Protein AF-A0A7S1ZNE1-F1 (afdb_monomer_lite)

Secondary structure (DSSP, 8-state):
------EE--SSSSPTTSHHHHHHHHHHHHHHHHHHHH----B---EEEEESSHHHHHHHHHHHHHHHHHT--S-EEE-HHHHHHH-TTS-TT--EEEEETT-EE--HHHHHHHHHHHHHHTT-----SEEEEEEEE---SSTTS--EEEEEEE---HHHHHHHHHTSPPP-----PPPPP--BTTB--------PPPTTS-HHHHHHHHHHHHHHHHHHHHHHHHHHHHS---------HHHHHTTSPPPP------PPEEEEE-GGGT-

Organism: Trieres chinensis (NCBI:txid1514140)

Foldseek 3Di:
DQDDPQKLDCQLPPAFPDPCLQPSNVVLVCVVVCCVVLVQDKDQAWDKDFDLDPVVVVVLVSSVVSCVSSVRPDKDKAAPVRVCVVPVPPDPSTGIIIIRSSMIGGNVVSVVVSVVVVVVVVPDDDDPQKDFQDWAADDDDDPPQRKIKTKIDGFDAALVVVCVVVVHDDDDDDDDDDDDDDDDDPDDDDDDDDDDDDPPDDPVVVVVVVVVVVVVVVVVVVVVVCCVVVDDDDDDDDDDPNVVVVRDPDRHTDDPDDDIDMDMDTPVNVD

pLDDT: mean 73.6, std 23.84, range [24.83, 98.44]

Radius of gyration: 24.57 Å; chains: 1; bounding box: 58×48×70 Å

Sequence (271 aa):
TKGNSGIVHAGYDDKPGSVRAKYCWRGNQMFASLDRELRFGYQRNGSLVLAFNDHEVKTLRELLKRGEINGVENLQILNREELFELEPSVHPDAIAALRSPDAGNVIPYEYAIALAENAVDNGVEVRIRREVTSIQKVRGKKDGDGSFEIGMRHWEPEEYVESQRRGKQPNVVRRATFCSIALSTTVAIGMGIYMLLDPKVDAKAKMDTLYTIVALACAGFGAVYNYLNSGPKIASSKIPFDQLVERVPRPEGGDNSGGGASKKVSVEEML

Structure (mmCIF, N/CA/C/O backbone):
data_AF-A0A7S1ZNE1-F1
#
_entry.id   AF-A0A7S1ZNE1-F1
#
loop_
_atom_site.group_PDB
_atom_site.id
_atom_site.type_symbol
_atom_site.label_atom_id
_atom_site.label_alt_id
_atom_site.label_comp_id
_atom_site.label_asym_id
_atom_site.label_entity_id
_atom_site.label_seq_id
_atom_site.pdbx_PDB_ins_code
_atom_site.Cartn_x
_atom_site.Cartn_y
_atom_site.Cartn_z
_atom_site.occupancy
_atom_site.B_iso_or_equiv
_atom_site.auth_seq_id
_atom_site.auth_comp_id
_atom_site.auth_asym_id
_atom_site.auth_atom_id
_atom_site.pdbx_PDB_model_num
ATOM 1 N N . THR A 1 1 ? 14.078 3.818 -3.634 1.00 48.44 1 THR A N 1
ATOM 2 C CA . THR A 1 1 ? 14.730 4.018 -2.319 1.00 48.44 1 THR A CA 1
ATOM 3 C C . THR A 1 1 ? 14.622 2.725 -1.532 1.00 48.44 1 THR A C 1
ATOM 5 O O . THR A 1 1 ? 13.585 2.082 -1.605 1.00 48.44 1 THR A O 1
ATOM 8 N N . LYS A 1 2 ? 15.682 2.295 -0.836 1.00 58.69 2 LYS A N 1
ATOM 9 C CA . LYS A 1 2 ? 15.667 1.028 -0.075 1.00 58.69 2 LYS A CA 1
ATOM 10 C C . LYS A 1 2 ? 14.799 1.112 1.199 1.00 58.69 2 LYS A C 1
ATOM 12 O O . LYS A 1 2 ? 14.215 0.127 1.615 1.00 58.69 2 LYS A O 1
ATOM 17 N N . GLY A 1 3 ? 14.667 2.297 1.799 1.00 67.50 3 GLY A N 1
ATOM 18 C CA . GLY A 1 3 ? 13.889 2.496 3.027 1.00 67.50 3 GLY A CA 1
ATOM 19 C C . GLY A 1 3 ? 12.411 2.779 2.767 1.00 67.50 3 GLY A C 1
ATOM 20 O O . GLY A 1 3 ? 12.045 3.927 2.524 1.00 67.50 3 GLY A O 1
ATOM 21 N N . ASN A 1 4 ? 11.570 1.751 2.836 1.00 83.50 4 ASN A N 1
ATOM 22 C CA . ASN A 1 4 ? 10.118 1.873 2.976 1.00 83.50 4 ASN A CA 1
ATOM 23 C C . ASN A 1 4 ? 9.582 0.702 3.821 1.00 83.50 4 ASN A C 1
ATOM 25 O O . ASN A 1 4 ? 10.283 -0.291 4.008 1.00 83.50 4 ASN A O 1
ATOM 29 N N . SER A 1 5 ? 8.365 0.836 4.348 1.00 83.38 5 SER A N 1
ATOM 30 C CA . SER A 1 5 ? 7.731 -0.155 5.230 1.00 83.38 5 SER A CA 1
ATOM 31 C C . SER A 1 5 ? 7.177 -1.385 4.503 1.00 83.38 5 SER A C 1
ATOM 33 O O . SER A 1 5 ? 6.765 -2.334 5.161 1.00 83.38 5 SER A O 1
ATOM 35 N N . GLY A 1 6 ? 7.123 -1.369 3.168 1.00 91.19 6 GLY A N 1
ATOM 36 C CA . GLY A 1 6 ? 6.513 -2.426 2.361 1.00 91.19 6 GLY A CA 1
ATOM 37 C C . GLY A 1 6 ? 4.999 -2.549 2.483 1.00 91.19 6 GLY A C 1
ATOM 38 O O . GLY A 1 6 ? 4.448 -3.560 2.063 1.00 91.19 6 GLY A O 1
ATOM 39 N N . ILE A 1 7 ? 4.314 -1.538 3.022 1.00 94.88 7 ILE A N 1
ATOM 40 C CA . ILE A 1 7 ? 2.854 -1.545 3.143 1.00 94.88 7 ILE A CA 1
ATOM 41 C C . ILE A 1 7 ? 2.210 -1.296 1.776 1.00 94.88 7 ILE A C 1
ATOM 43 O O . ILE A 1 7 ? 2.474 -0.293 1.109 1.00 94.88 7 ILE A O 1
ATOM 47 N N . VAL A 1 8 ? 1.296 -2.185 1.401 1.00 96.62 8 VAL A N 1
ATOM 48 C CA . VAL A 1 8 ? 0.332 -1.979 0.323 1.00 96.62 8 VAL A CA 1
ATOM 49 C C . VAL A 1 8 ? -0.896 -1.317 0.939 1.00 96.62 8 VAL A C 1
ATOM 51 O O . VAL A 1 8 ? -1.768 -1.970 1.513 1.00 96.62 8 VAL A O 1
ATOM 54 N N . HIS A 1 9 ? -0.934 0.011 0.873 1.00 96.50 9 HIS A N 1
ATOM 55 C CA . HIS A 1 9 ? -2.002 0.806 1.474 1.00 96.50 9 HIS A CA 1
ATOM 56 C C . HIS A 1 9 ? -3.349 0.560 0.782 1.00 96.50 9 HIS A C 1
ATOM 58 O O . HIS A 1 9 ? -3.403 0.410 -0.434 1.00 96.50 9 HIS A O 1
ATOM 64 N N . ALA A 1 10 ? -4.440 0.572 1.552 1.00 93.69 10 ALA A N 1
ATOM 65 C CA . ALA A 1 10 ? -5.799 0.471 1.013 1.00 93.69 10 ALA A CA 1
ATOM 66 C C . ALA A 1 10 ? -6.354 1.815 0.495 1.00 93.69 10 ALA A C 1
ATOM 68 O O . ALA A 1 10 ? -7.340 1.834 -0.225 1.00 93.69 10 ALA A O 1
ATOM 69 N N . GLY A 1 11 ? -5.720 2.948 0.827 1.00 95.06 11 GLY A N 1
ATOM 70 C CA . GLY A 1 11 ? -6.056 4.263 0.254 1.00 95.06 11 GLY A CA 1
ATOM 71 C C . GLY A 1 11 ? -7.060 5.113 1.040 1.00 95.06 11 GLY A C 1
ATOM 72 O O . GLY A 1 11 ? -7.462 6.174 0.564 1.00 95.06 11 GLY A O 1
ATOM 73 N N . TYR A 1 12 ? -7.442 4.706 2.255 1.00 95.38 12 TYR A N 1
ATOM 74 C CA . TYR A 1 12 ? -8.378 5.465 3.099 1.00 95.38 12 TYR A CA 1
ATOM 75 C C . TYR A 1 12 ? -7.788 6.750 3.703 1.00 95.38 12 TYR A C 1
ATOM 77 O O . TYR A 1 12 ? -8.537 7.631 4.109 1.00 95.38 12 TYR A O 1
ATOM 85 N N . ASP A 1 13 ? -6.459 6.891 3.743 1.00 93.69 13 ASP A N 1
ATOM 86 C CA . ASP A 1 13 ? -5.783 8.100 4.240 1.00 93.69 13 ASP A CA 1
ATOM 87 C C . ASP A 1 13 ? -5.504 9.131 3.128 1.00 93.69 13 ASP A C 1
ATOM 89 O O . ASP A 1 13 ? -5.330 10.324 3.390 1.00 93.69 13 ASP A O 1
ATOM 93 N N . ASP A 1 14 ? -5.534 8.720 1.858 1.00 95.00 14 ASP A N 1
ATOM 94 C CA . ASP A 1 14 ? -5.201 9.608 0.746 1.00 95.00 14 ASP A CA 1
ATOM 95 C C . ASP A 1 14 ? -6.224 10.736 0.584 1.00 95.00 14 ASP A C 1
ATOM 97 O O . ASP A 1 14 ? -7.437 10.522 0.587 1.00 95.00 14 ASP A O 1
ATOM 101 N N . LYS A 1 15 ? -5.740 11.967 0.379 1.00 95.00 15 LYS A N 1
ATOM 102 C CA . LYS A 1 15 ? -6.613 13.129 0.165 1.00 95.00 15 LYS A CA 1
ATOM 103 C C . LYS A 1 15 ? -7.533 12.892 -1.049 1.00 95.00 15 LYS A C 1
ATOM 105 O O . LYS A 1 15 ? -7.002 12.660 -2.144 1.00 95.00 15 LYS A O 1
ATOM 110 N N . PRO A 1 16 ? -8.864 13.037 -0.909 1.00 96.19 16 PRO A N 1
ATOM 111 C CA . PRO A 1 16 ? -9.793 12.888 -2.022 1.00 96.19 16 PRO A CA 1
ATOM 112 C C . PRO A 1 16 ? -9.457 13.789 -3.209 1.00 96.19 16 PRO A C 1
ATOM 114 O O . PRO A 1 16 ? -9.020 14.931 -3.043 1.00 96.19 16 PRO A O 1
ATOM 117 N N . GLY A 1 17 ? -9.631 13.251 -4.417 1.00 94.00 17 GLY A N 1
ATOM 118 C CA . GLY A 1 17 ? -9.296 13.929 -5.675 1.00 94.00 17 GLY A CA 1
ATOM 119 C C . GLY A 1 17 ? -7.796 14.020 -5.982 1.00 94.00 17 GLY A C 1
ATOM 120 O O . GLY A 1 17 ? -7.420 14.525 -7.039 1.00 94.00 17 GLY A O 1
ATOM 121 N N . SER A 1 18 ? -6.918 13.536 -5.098 1.00 95.56 18 SER A N 1
ATOM 122 C CA . SER A 1 18 ? -5.484 13.470 -5.385 1.00 95.56 18 SER A CA 1
ATOM 123 C C . SER A 1 18 ? -5.142 12.344 -6.366 1.00 95.56 18 SER A C 1
ATOM 125 O O . SER A 1 18 ? -5.865 11.357 -6.510 1.00 95.56 18 SER A O 1
ATOM 127 N N . VAL A 1 19 ? -3.974 12.458 -7.005 1.00 94.94 19 VAL A N 1
ATOM 128 C CA . VAL A 1 19 ? -3.420 11.389 -7.852 1.00 94.94 19 VAL A CA 1
ATOM 129 C C . VAL A 1 19 ? -3.222 10.094 -7.055 1.00 94.94 19 VAL A C 1
ATOM 131 O O . VAL A 1 19 ? -3.444 9.015 -7.596 1.00 94.94 19 VAL A O 1
ATOM 134 N N . ARG A 1 20 ? -2.863 10.189 -5.766 1.00 93.81 20 ARG A N 1
ATOM 135 C CA . ARG A 1 20 ? -2.732 9.016 -4.890 1.00 93.81 20 ARG A CA 1
ATOM 136 C C . ARG A 1 20 ? -4.077 8.328 -4.693 1.00 93.81 20 ARG A C 1
ATOM 138 O O . ARG A 1 20 ? -4.182 7.156 -5.025 1.00 93.81 20 ARG A O 1
ATOM 145 N N . ALA A 1 21 ? -5.116 9.071 -4.305 1.00 94.56 21 ALA A N 1
ATOM 146 C CA . ALA A 1 21 ? -6.469 8.528 -4.147 1.00 94.56 21 ALA A CA 1
ATOM 147 C C . ALA A 1 21 ? -6.981 7.841 -5.428 1.00 94.56 21 ALA A C 1
ATOM 149 O O . ALA A 1 21 ? -7.608 6.790 -5.358 1.00 94.56 21 ALA A O 1
ATOM 150 N N . LYS A 1 22 ? -6.647 8.379 -6.611 1.00 94.81 22 LYS A N 1
ATOM 151 C CA . LYS A 1 22 ? -7.023 7.778 -7.903 1.00 94.81 22 LYS A CA 1
ATOM 152 C C . LYS A 1 22 ? -6.423 6.381 -8.131 1.00 94.81 22 LYS A C 1
ATOM 154 O O . LYS A 1 22 ? -7.076 5.544 -8.755 1.00 94.81 22 LYS A O 1
ATOM 159 N N . TYR A 1 23 ? -5.181 6.145 -7.703 1.00 96.69 23 TYR A N 1
ATOM 160 C CA . TYR A 1 23 ? -4.436 4.922 -8.033 1.00 96.69 23 TYR A CA 1
ATOM 161 C C . TYR A 1 23 ? -4.250 3.958 -6.861 1.00 96.69 23 TYR A C 1
ATOM 163 O O . TYR A 1 23 ? -4.048 2.778 -7.114 1.00 96.69 23 TYR A O 1
ATOM 171 N N . CYS A 1 24 ? -4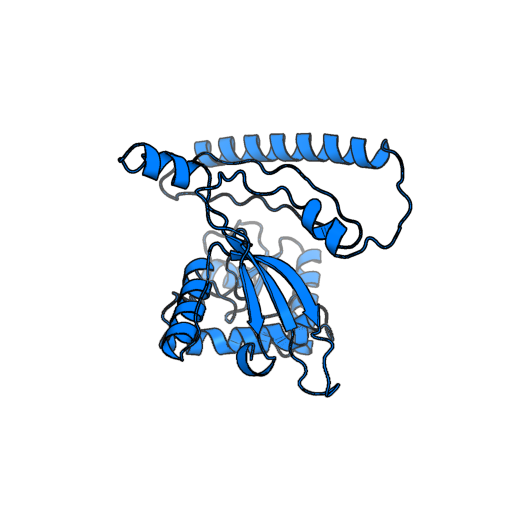.326 4.422 -5.613 1.00 96.56 24 CYS A N 1
ATOM 172 C CA . CYS A 1 24 ? -3.993 3.629 -4.429 1.00 96.56 24 CYS A CA 1
ATOM 173 C C . CYS A 1 24 ? -4.888 2.392 -4.304 1.00 96.56 24 CYS A C 1
ATOM 175 O O . CYS A 1 24 ? -4.382 1.275 -4.353 1.00 96.56 24 CYS A O 1
ATOM 177 N N . TRP A 1 25 ? -6.213 2.580 -4.277 1.00 96.44 25 TRP A N 1
ATOM 178 C CA . TRP A 1 25 ? -7.167 1.468 -4.210 1.00 96.44 25 TRP A CA 1
ATOM 179 C C . TRP A 1 25 ? -7.043 0.526 -5.412 1.00 96.44 25 TRP A C 1
ATOM 181 O O . TRP A 1 25 ? -6.864 -0.675 -5.254 1.00 96.44 25 TRP A O 1
ATOM 191 N N . ARG A 1 26 ? -7.044 1.071 -6.635 1.00 95.81 26 ARG A N 1
ATOM 192 C CA . ARG A 1 26 ? -6.933 0.264 -7.864 1.00 95.81 26 ARG A CA 1
ATOM 193 C C . ARG A 1 26 ? -5.650 -0.562 -7.895 1.00 95.81 26 ARG A C 1
ATOM 195 O O . ARG A 1 26 ? -5.695 -1.733 -8.242 1.00 95.81 26 ARG A O 1
ATOM 202 N N . GLY A 1 27 ? -4.527 0.051 -7.525 1.00 96.56 27 GLY A N 1
ATOM 203 C CA . GLY A 1 27 ? -3.232 -0.610 -7.445 1.00 96.56 27 GLY A CA 1
ATOM 204 C C . GLY A 1 27 ? -3.227 -1.698 -6.380 1.00 96.56 27 GLY A C 1
ATOM 205 O O . GLY A 1 27 ? -2.835 -2.817 -6.683 1.00 96.56 27 GLY A O 1
ATOM 206 N N . ASN A 1 28 ? -3.728 -1.402 -5.176 1.00 96.75 28 ASN A N 1
ATOM 207 C CA . ASN A 1 28 ? -3.884 -2.365 -4.083 1.00 96.75 28 ASN A CA 1
ATOM 208 C C . ASN A 1 28 ? -4.621 -3.639 -4.543 1.00 96.75 28 ASN A C 1
ATOM 210 O O . ASN A 1 28 ? -4.111 -4.739 -4.342 1.00 96.75 28 ASN A O 1
ATOM 214 N N . GLN A 1 29 ? -5.733 -3.493 -5.267 1.00 96.56 29 GLN A N 1
ATOM 215 C CA . GLN A 1 29 ? -6.528 -4.626 -5.759 1.00 96.56 29 GLN A CA 1
ATOM 216 C C . GLN A 1 29 ? -5.800 -5.509 -6.792 1.00 96.56 29 GLN A C 1
ATOM 218 O O . GLN A 1 29 ? -6.186 -6.658 -7.008 1.00 96.56 29 GLN A O 1
ATOM 223 N N . MET A 1 30 ? -4.723 -5.021 -7.414 1.00 97.12 30 MET A N 1
ATOM 224 C CA . MET A 1 30 ? -3.926 -5.798 -8.371 1.00 97.12 30 MET A CA 1
ATOM 225 C C . MET A 1 30 ? -2.896 -6.709 -7.688 1.00 97.12 30 MET A C 1
ATOM 227 O O . MET A 1 30 ? -2.493 -7.712 -8.282 1.00 97.12 30 MET A O 1
ATOM 231 N N . PHE A 1 31 ? -2.480 -6.405 -6.451 1.00 97.25 31 PHE A N 1
ATOM 232 C CA . PHE A 1 31 ? -1.360 -7.093 -5.792 1.00 97.25 31 PHE A CA 1
ATOM 233 C C . PHE A 1 31 ? -1.591 -8.593 -5.617 1.00 97.25 31 PHE A C 1
ATOM 235 O O . PHE A 1 31 ? -0.664 -9.371 -5.814 1.00 97.25 31 PHE A O 1
ATOM 242 N N . ALA A 1 32 ? -2.821 -9.017 -5.315 1.00 96.00 32 ALA A N 1
ATOM 243 C CA . ALA A 1 32 ? -3.128 -10.436 -5.155 1.00 96.00 32 ALA A CA 1
ATOM 244 C C . ALA A 1 32 ? -2.944 -11.233 -6.457 1.00 96.00 32 ALA A C 1
ATOM 246 O O . ALA A 1 32 ? -2.479 -12.368 -6.412 1.00 96.00 32 ALA A O 1
ATOM 247 N N . SER A 1 33 ? -3.294 -10.667 -7.621 1.00 97.25 33 SER A N 1
ATOM 248 C CA . SER A 1 33 ? -3.043 -11.352 -8.898 1.00 97.25 33 SER A CA 1
ATOM 249 C C . SER A 1 33 ? -1.568 -11.328 -9.254 1.00 97.25 33 SER A C 1
ATOM 251 O O . SER A 1 33 ? -1.008 -12.375 -9.566 1.00 97.25 33 SER A O 1
ATOM 253 N N . LEU A 1 34 ? -0.938 -10.158 -9.116 1.00 96.81 34 LEU A N 1
ATOM 254 C CA . LEU A 1 34 ? 0.481 -9.987 -9.399 1.00 96.81 34 LEU A CA 1
ATOM 255 C C . LEU A 1 34 ? 1.334 -10.954 -8.580 1.00 96.81 34 LEU A C 1
ATOM 257 O O . LEU A 1 34 ? 2.255 -11.544 -9.122 1.00 96.81 34 LEU A O 1
ATOM 261 N N . ASP A 1 35 ? 1.024 -11.168 -7.303 1.00 97.19 35 ASP A N 1
ATOM 262 C CA . ASP A 1 35 ? 1.788 -12.097 -6.469 1.00 97.19 35 ASP A CA 1
ATOM 263 C C . ASP A 1 35 ? 1.587 -13.565 -6.862 1.00 97.19 35 ASP A C 1
ATOM 265 O O . ASP A 1 35 ? 2.531 -14.349 -6.816 1.00 97.19 35 ASP A O 1
ATOM 269 N N . ARG A 1 36 ? 0.394 -13.953 -7.332 1.00 97.12 36 ARG A N 1
ATOM 270 C CA . ARG A 1 36 ? 0.190 -15.309 -7.878 1.00 97.12 36 ARG A CA 1
ATOM 271 C C . ARG A 1 36 ? 1.050 -15.563 -9.113 1.00 97.12 36 ARG A C 1
ATOM 273 O O . ARG A 1 36 ? 1.506 -16.688 -9.310 1.00 97.12 36 ARG A O 1
ATOM 280 N N . GLU A 1 37 ? 1.233 -14.535 -9.932 1.00 96.88 37 GLU A N 1
ATOM 281 C CA . GLU A 1 37 ? 1.986 -14.601 -11.184 1.00 96.88 37 GLU A CA 1
ATOM 282 C C . GLU A 1 37 ? 3.499 -14.505 -10.936 1.00 96.88 37 GLU A C 1
ATOM 284 O O . GLU A 1 37 ? 4.260 -15.320 -11.449 1.00 96.88 37 GLU A O 1
ATOM 289 N N . LEU A 1 38 ? 3.922 -13.558 -10.095 1.00 96.75 38 LEU A N 1
ATOM 290 C CA . LEU A 1 38 ? 5.319 -13.149 -9.928 1.00 96.75 38 LEU A CA 1
ATOM 291 C C . LEU A 1 38 ? 5.971 -13.625 -8.618 1.00 96.75 38 LEU A C 1
ATOM 293 O O . LEU A 1 38 ? 7.189 -13.569 -8.493 1.00 96.75 38 LEU A O 1
ATOM 297 N N . ARG A 1 39 ? 5.187 -14.111 -7.648 1.00 95.69 39 ARG A N 1
ATOM 298 C CA . ARG A 1 39 ? 5.643 -14.763 -6.402 1.00 95.69 39 ARG A CA 1
ATOM 299 C C . ARG A 1 39 ? 6.616 -13.936 -5.551 1.00 95.69 39 ARG A C 1
ATOM 301 O O . ARG A 1 39 ? 7.646 -14.443 -5.112 1.00 95.69 39 ARG A O 1
ATOM 308 N N . PHE A 1 40 ? 6.268 -12.685 -5.259 1.00 94.88 40 PHE A N 1
ATOM 309 C CA . PHE A 1 40 ? 7.100 -11.770 -4.460 1.00 94.88 40 PHE A CA 1
ATOM 310 C C . PHE A 1 40 ? 6.716 -11.700 -2.969 1.00 94.88 40 PHE A C 1
ATOM 312 O O . PHE A 1 40 ? 7.251 -10.876 -2.220 1.00 94.88 40 PHE A O 1
ATOM 319 N N . GLY A 1 41 ? 5.797 -12.554 -2.518 1.00 94.75 41 GLY A N 1
ATOM 320 C CA . GLY A 1 41 ? 5.449 -12.720 -1.110 1.00 94.75 41 GLY A CA 1
ATOM 321 C C . GLY A 1 41 ? 4.495 -11.651 -0.582 1.00 94.75 41 GLY A C 1
ATOM 322 O O . GLY A 1 41 ? 4.682 -11.163 0.535 1.00 94.75 41 GLY A O 1
ATOM 323 N N . TYR A 1 42 ? 3.487 -11.266 -1.367 1.00 97.31 42 TYR A N 1
ATOM 324 C CA . TYR A 1 42 ? 2.408 -10.405 -0.879 1.00 97.31 42 TYR A CA 1
ATOM 325 C C . TYR A 1 42 ? 1.572 -11.096 0.200 1.00 97.31 42 TYR A C 1
ATOM 327 O O . TYR A 1 42 ? 1.164 -12.249 0.080 1.00 97.31 42 TYR A O 1
ATOM 335 N N . GLN A 1 43 ? 1.263 -10.352 1.255 1.00 96.69 43 GLN A N 1
ATOM 336 C CA . GLN A 1 43 ? 0.422 -10.796 2.354 1.00 96.69 43 GLN A CA 1
ATOM 337 C C . GLN A 1 43 ? -0.701 -9.786 2.565 1.00 96.69 43 GLN A C 1
ATOM 339 O O . GLN A 1 43 ? -0.459 -8.623 2.880 1.00 96.69 43 GLN A O 1
ATOM 344 N N . ARG A 1 44 ? -1.951 -10.234 2.417 1.00 96.06 44 ARG A N 1
ATOM 345 C CA . ARG A 1 44 ? -3.142 -9.435 2.738 1.00 96.06 44 ARG A CA 1
ATOM 346 C C . ARG A 1 44 ? -3.557 -9.679 4.187 1.00 96.06 44 ARG A C 1
ATOM 348 O O . ARG A 1 44 ? -4.482 -10.441 4.458 1.00 96.06 44 ARG A O 1
ATOM 355 N N . ASN A 1 45 ? -2.812 -9.084 5.110 1.00 95.12 45 ASN A N 1
ATOM 356 C CA . ASN A 1 45 ? -3.022 -9.193 6.558 1.00 95.12 45 ASN A CA 1
ATOM 357 C C . ASN A 1 45 ? -3.844 -8.038 7.153 1.00 95.12 45 ASN A C 1
ATOM 359 O O . ASN A 1 45 ? -4.150 -8.054 8.342 1.00 95.12 45 ASN A O 1
ATOM 363 N N . GLY A 1 46 ? -4.247 -7.070 6.333 1.00 96.00 46 GLY A N 1
ATOM 364 C CA . GLY A 1 46 ? -5.022 -5.918 6.760 1.00 96.00 46 GLY A CA 1
ATOM 365 C C . GLY A 1 46 ? -4.213 -4.887 7.550 1.00 96.00 46 GLY A C 1
ATOM 366 O O . GLY A 1 46 ? -3.006 -5.000 7.753 1.00 96.00 46 GLY A O 1
ATOM 367 N N . SER A 1 47 ? -4.898 -3.831 7.981 1.00 96.25 47 SER A N 1
ATOM 368 C CA . SER A 1 47 ? -4.345 -2.797 8.855 1.00 96.25 47 SER A CA 1
ATOM 369 C C . SER A 1 47 ? -5.370 -2.327 9.882 1.00 96.25 47 SER A C 1
ATOM 371 O O . SER A 1 47 ? -6.582 -2.384 9.650 1.00 96.25 47 SER A O 1
ATOM 373 N N . LEU A 1 48 ? -4.860 -1.835 11.014 1.00 97.62 48 LEU A N 1
ATOM 374 C CA . LEU A 1 48 ? -5.630 -1.213 12.086 1.00 97.62 48 LEU A CA 1
ATOM 375 C C . LEU A 1 48 ? -5.082 0.189 12.372 1.00 97.62 48 LEU A C 1
ATOM 377 O O . LEU A 1 48 ? -3.873 0.372 12.516 1.00 97.62 48 LEU A O 1
ATOM 381 N N . VAL A 1 49 ? -5.975 1.171 12.487 1.00 97.62 49 VAL A N 1
ATOM 382 C CA . VAL A 1 49 ? -5.670 2.492 13.057 1.00 97.62 49 VAL A CA 1
ATOM 383 C C . VAL A 1 49 ? -6.365 2.577 14.406 1.00 97.62 49 VAL A C 1
ATOM 385 O O . VAL A 1 49 ? -7.592 2.578 14.455 1.00 97.62 49 VAL A O 1
ATOM 388 N N . LEU A 1 50 ? -5.592 2.602 15.489 1.00 97.94 50 LEU A N 1
ATOM 389 C CA . LEU A 1 50 ? -6.114 2.582 16.856 1.00 97.94 50 LEU A CA 1
ATOM 390 C C . LEU A 1 50 ? -6.569 3.976 17.305 1.00 97.94 50 LEU A C 1
ATOM 392 O O . LEU A 1 50 ? -5.973 4.979 16.913 1.00 97.94 50 LEU A O 1
ATOM 396 N N . ALA A 1 51 ? -7.587 4.016 18.162 1.00 97.50 51 ALA A N 1
ATOM 397 C CA . ALA A 1 51 ? -8.000 5.199 18.906 1.00 97.50 51 ALA A CA 1
ATOM 398 C C . ALA A 1 51 ? -7.969 4.920 20.413 1.00 97.50 51 ALA A C 1
ATOM 400 O O . ALA A 1 51 ? -8.440 3.877 20.872 1.00 97.50 51 ALA A O 1
ATOM 401 N N . PHE A 1 52 ? -7.458 5.880 21.177 1.00 97.69 52 PHE A N 1
ATOM 402 C CA . PHE A 1 52 ? -7.290 5.831 22.633 1.00 97.69 52 PHE A CA 1
ATOM 403 C C . PHE A 1 52 ? -8.212 6.810 23.374 1.00 97.69 52 PHE A C 1
ATOM 405 O O . PHE A 1 52 ? -8.266 6.819 24.600 1.00 97.69 52 PHE A O 1
ATOM 412 N N . ASN A 1 53 ? -8.932 7.666 22.647 1.00 97.50 53 ASN A N 1
ATOM 413 C CA . ASN A 1 53 ? -9.861 8.646 23.206 1.00 97.50 53 ASN A CA 1
ATOM 414 C C . ASN A 1 53 ? -10.950 9.029 22.188 1.00 97.50 53 ASN A C 1
ATOM 416 O O . ASN A 1 53 ? -10.822 8.783 20.987 1.00 97.50 53 ASN A O 1
ATOM 420 N N . ASP A 1 54 ? -12.016 9.677 22.662 1.00 97.06 54 ASP A N 1
ATOM 421 C CA . ASP A 1 54 ? -13.171 10.052 21.832 1.00 97.06 54 ASP A CA 1
ATOM 422 C C . ASP A 1 54 ? -12.827 11.005 20.679 1.00 97.06 54 ASP A C 1
ATOM 424 O O . ASP A 1 54 ? -13.529 11.042 19.665 1.00 97.06 54 ASP A O 1
ATOM 428 N N . HIS A 1 55 ? -11.763 11.803 20.814 1.00 97.62 55 HIS A N 1
ATOM 429 C CA . HIS A 1 55 ? -11.304 12.672 19.735 1.00 97.62 55 HIS A CA 1
ATOM 430 C C . HIS A 1 55 ? -10.704 11.844 18.591 1.00 97.62 55 HIS A C 1
ATOM 432 O O . HIS A 1 55 ? -11.064 12.047 17.434 1.00 97.62 55 HIS A O 1
ATOM 438 N N . GLU A 1 56 ? -9.863 10.860 18.897 1.00 97.81 56 GLU A N 1
ATOM 439 C CA . GLU A 1 56 ? -9.316 9.938 17.896 1.00 97.81 56 GLU A CA 1
ATOM 440 C C . GLU A 1 56 ? -10.400 9.069 17.252 1.00 97.81 56 GLU A C 1
ATOM 442 O O . GLU A 1 56 ? -10.343 8.821 16.050 1.00 97.81 56 GLU A O 1
ATOM 447 N N . VAL A 1 57 ? -11.454 8.699 17.989 1.00 98.06 57 VAL A N 1
ATOM 448 C CA . VAL A 1 57 ? -12.629 8.024 17.404 1.00 98.06 57 VAL A CA 1
ATOM 449 C C . VAL A 1 57 ? -13.300 8.891 16.330 1.00 98.06 57 VAL A C 1
ATOM 451 O O . VAL A 1 57 ? -13.755 8.366 15.310 1.00 98.06 57 VAL A O 1
ATOM 454 N N . LYS A 1 58 ? -13.340 10.221 16.498 1.00 97.81 58 LYS A N 1
ATOM 455 C CA . LYS A 1 58 ? -13.819 11.126 15.435 1.00 97.81 58 LYS A CA 1
ATOM 456 C C . LYS A 1 58 ? -12.899 11.072 14.215 1.00 97.81 58 LYS A C 1
ATOM 458 O O . LYS A 1 58 ? -13.412 10.958 13.103 1.00 97.81 58 LYS A O 1
ATOM 463 N N . THR A 1 59 ? -11.580 11.041 14.411 1.00 97.62 59 THR A N 1
ATOM 464 C CA . THR A 1 59 ? -10.606 10.848 13.323 1.00 97.62 59 THR A CA 1
ATOM 465 C C . THR A 1 59 ? -10.837 9.531 12.574 1.00 97.62 59 THR A C 1
ATOM 467 O O . THR A 1 59 ? -10.790 9.515 11.345 1.00 97.62 59 THR A O 1
ATOM 470 N N . LEU A 1 60 ? -11.162 8.433 13.271 1.00 98.19 60 LEU A N 1
ATOM 471 C CA . LEU A 1 60 ? -11.498 7.161 12.613 1.00 98.19 60 LEU A CA 1
ATOM 472 C C . LEU A 1 60 ? -12.714 7.301 11.684 1.00 98.19 60 LEU A C 1
ATOM 474 O O . LEU A 1 60 ? -12.695 6.789 10.567 1.00 98.19 60 LEU A O 1
ATOM 478 N N . ARG A 1 61 ? -13.752 8.035 12.110 1.00 98.19 61 ARG A N 1
ATOM 479 C CA . ARG A 1 61 ? -14.945 8.310 11.282 1.00 98.19 61 ARG A CA 1
ATOM 480 C C . ARG A 1 61 ? -14.620 9.184 10.072 1.00 98.19 61 ARG A C 1
ATOM 482 O O . ARG A 1 61 ? -15.178 8.974 8.998 1.00 98.19 61 ARG A O 1
ATOM 489 N N . GLU A 1 62 ? -13.714 10.146 10.225 1.00 97.94 62 GLU A N 1
ATOM 490 C CA . GLU A 1 62 ? -13.232 10.963 9.108 1.00 97.94 62 GLU A CA 1
ATOM 491 C C . GLU A 1 62 ? -12.455 10.132 8.082 1.00 97.94 62 GLU A C 1
ATOM 493 O O . GLU A 1 62 ? -12.668 10.298 6.880 1.00 97.94 62 GLU A O 1
ATOM 498 N N . LEU A 1 63 ? -11.590 9.223 8.542 1.00 98.06 63 LEU A N 1
ATOM 499 C CA . LEU A 1 63 ? -10.848 8.298 7.682 1.00 98.06 63 LEU A CA 1
ATOM 500 C C . LEU A 1 63 ? -11.774 7.302 6.979 1.00 98.06 63 LEU A C 1
ATOM 502 O O . LEU A 1 63 ? -11.604 7.073 5.784 1.00 98.06 63 LEU A O 1
ATOM 506 N N . LEU A 1 64 ? -12.780 6.768 7.679 1.00 98.31 64 LEU A N 1
ATOM 507 C CA . LEU A 1 64 ? -13.804 5.907 7.082 1.00 98.31 64 LEU A CA 1
ATOM 508 C C . LEU A 1 64 ? -14.504 6.629 5.923 1.00 98.31 64 LEU A C 1
ATOM 510 O O . LEU A 1 64 ? -14.469 6.158 4.788 1.00 98.31 64 LEU A O 1
ATOM 514 N N . LYS A 1 65 ? -15.022 7.837 6.178 1.00 98.00 65 LYS A N 1
ATOM 515 C CA . LYS A 1 65 ? -15.677 8.667 5.157 1.00 98.00 65 LYS A CA 1
ATOM 516 C C . LYS A 1 65 ? -14.737 9.030 4.004 1.00 98.00 65 LYS A C 1
ATOM 518 O O . LYS A 1 65 ? -15.155 9.109 2.851 1.00 98.00 65 LYS A O 1
ATOM 523 N N . ARG A 1 66 ? -13.458 9.285 4.292 1.00 97.94 66 ARG A N 1
ATOM 524 C CA . ARG A 1 66 ? -12.444 9.551 3.261 1.00 97.94 66 ARG A CA 1
ATOM 525 C C . ARG A 1 66 ? -12.231 8.328 2.371 1.00 97.94 66 ARG A C 1
ATOM 527 O O . ARG A 1 66 ? -12.194 8.480 1.152 1.00 97.94 66 ARG A O 1
ATOM 534 N N . GLY A 1 67 ? -12.132 7.145 2.970 1.00 97.44 67 GLY A N 1
ATOM 535 C CA . GLY A 1 67 ? -12.056 5.876 2.257 1.00 97.44 67 GLY A CA 1
ATOM 536 C C . GLY A 1 67 ? -13.261 5.645 1.353 1.00 97.44 67 GLY A C 1
ATOM 537 O O . GLY A 1 67 ? -13.067 5.374 0.171 1.00 97.44 67 GLY A O 1
ATOM 538 N N . GLU A 1 68 ? -14.476 5.873 1.855 1.00 97.25 68 GLU A N 1
ATOM 539 C CA . GLU A 1 68 ? -15.713 5.786 1.063 1.00 97.25 68 GLU A CA 1
ATOM 540 C C . GLU A 1 68 ? -15.672 6.706 -0.168 1.00 97.25 68 GLU A C 1
ATOM 542 O O . GLU A 1 68 ? -15.949 6.271 -1.284 1.00 97.25 68 GLU A O 1
ATOM 547 N N . ILE A 1 69 ? -15.256 7.968 0.001 1.00 97.81 69 ILE A N 1
ATOM 548 C CA . ILE A 1 69 ? -15.113 8.922 -1.115 1.00 97.81 69 ILE A CA 1
ATOM 549 C C . ILE A 1 69 ? -14.062 8.445 -2.130 1.00 97.81 69 ILE A C 1
ATOM 551 O O . ILE A 1 69 ? -14.223 8.647 -3.335 1.00 97.81 69 ILE A O 1
ATOM 555 N N . ASN A 1 70 ? -12.984 7.820 -1.655 1.00 97.56 70 ASN A N 1
ATOM 556 C CA . ASN A 1 70 ? -11.926 7.269 -2.501 1.00 97.56 70 ASN A CA 1
ATOM 557 C C . ASN A 1 70 ? -12.314 5.929 -3.158 1.00 97.56 70 ASN A C 1
ATOM 559 O O . ASN A 1 70 ? -11.546 5.421 -3.976 1.00 97.56 70 ASN A O 1
ATOM 563 N N . GLY A 1 71 ? -13.485 5.370 -2.830 1.00 96.31 71 GLY A N 1
ATOM 564 C CA . GLY A 1 71 ? -13.952 4.079 -3.334 1.00 96.31 71 GLY A CA 1
ATOM 565 C C . GLY A 1 71 ? -13.277 2.875 -2.674 1.00 96.31 71 GLY A C 1
ATOM 566 O O . GLY A 1 71 ? -13.243 1.809 -3.277 1.00 96.31 71 GLY A O 1
ATOM 567 N N . VAL A 1 72 ? -12.710 3.050 -1.477 1.00 97.06 72 VAL A N 1
ATOM 568 C CA . VAL A 1 72 ? -12.145 1.961 -0.670 1.00 97.06 72 VAL A CA 1
ATOM 569 C C . VAL A 1 72 ? -13.284 1.167 -0.045 1.00 97.06 72 VAL A C 1
ATOM 571 O O . VAL A 1 72 ? -14.161 1.739 0.603 1.00 97.06 72 VAL A O 1
ATOM 574 N N . GLU A 1 73 ? -13.253 -0.149 -0.217 1.00 94.81 73 GLU A N 1
ATOM 575 C CA . GLU A 1 73 ? -14.278 -1.055 0.300 1.00 94.81 73 GLU A CA 1
ATOM 576 C C . GLU A 1 73 ? -13.839 -1.720 1.617 1.00 94.81 73 GLU A C 1
ATOM 578 O O . GLU A 1 73 ? -12.684 -1.627 2.034 1.00 94.81 73 GLU A O 1
ATOM 583 N N . ASN A 1 74 ? -14.781 -2.389 2.290 1.00 95.56 74 ASN A N 1
ATOM 584 C CA . ASN A 1 74 ? -14.557 -3.235 3.475 1.00 95.56 74 ASN A CA 1
ATOM 585 C C . ASN A 1 74 ? -13.951 -2.543 4.712 1.00 95.56 74 ASN A C 1
ATOM 587 O O . ASN A 1 74 ? -13.528 -3.219 5.655 1.00 95.56 74 ASN A O 1
ATOM 591 N N . LEU A 1 75 ? -13.916 -1.210 4.738 1.00 97.44 75 LEU A N 1
ATOM 592 C CA . LEU A 1 75 ? -13.532 -0.454 5.924 1.00 97.44 75 LEU A CA 1
ATOM 593 C C . LEU A 1 75 ? -14.601 -0.577 7.005 1.00 97.44 75 LEU A C 1
ATOM 595 O O . LEU A 1 75 ? -15.792 -0.430 6.737 1.00 97.44 75 LEU A O 1
ATOM 599 N N . GLN A 1 76 ? -14.165 -0.786 8.243 1.00 97.75 76 GLN A N 1
ATOM 600 C CA . GLN A 1 76 ? -15.071 -0.869 9.384 1.00 97.75 76 GLN A CA 1
ATOM 601 C C . GLN A 1 76 ? -14.424 -0.297 10.639 1.00 97.75 76 GLN A C 1
ATOM 603 O O . GLN A 1 76 ? -13.239 -0.515 10.891 1.00 97.75 76 GLN A O 1
ATOM 608 N N . ILE A 1 77 ? -15.204 0.426 11.438 1.00 98.38 77 ILE A N 1
ATOM 609 C CA . ILE A 1 77 ? -14.783 0.807 12.785 1.00 98.38 77 ILE A CA 1
ATOM 610 C C . ILE A 1 77 ? -15.157 -0.340 13.716 1.00 98.38 77 ILE A C 1
ATOM 612 O O . ILE A 1 77 ? -16.328 -0.687 13.812 1.00 98.38 77 ILE A O 1
ATOM 616 N N . LEU A 1 78 ? -14.152 -0.898 14.378 1.00 98.38 78 LEU A N 1
ATOM 617 C CA . LEU A 1 78 ? -14.293 -1.881 15.436 1.00 98.38 78 LEU A CA 1
ATOM 618 C C . LEU A 1 78 ? -14.482 -1.173 16.773 1.00 98.38 78 LEU A C 1
ATOM 620 O O . LEU A 1 78 ? -13.764 -0.208 17.078 1.00 98.38 78 LEU A O 1
ATOM 624 N N . ASN A 1 79 ? -15.415 -1.677 17.573 1.00 97.94 79 ASN A N 1
ATOM 625 C CA . ASN A 1 79 ? -15.470 -1.356 18.992 1.00 97.94 79 ASN A CA 1
ATOM 626 C C . ASN A 1 79 ? -14.311 -2.040 19.744 1.00 97.94 79 ASN A C 1
ATOM 628 O O . ASN A 1 79 ? -13.463 -2.722 19.161 1.00 97.94 79 ASN A O 1
ATOM 632 N N . ARG A 1 80 ? -14.244 -1.810 21.054 1.00 97.31 80 ARG A N 1
ATOM 633 C CA . ARG A 1 80 ? -13.184 -2.353 21.897 1.00 97.31 80 ARG A CA 1
ATOM 634 C C . ARG A 1 80 ? -13.211 -3.880 21.910 1.00 97.31 80 ARG A C 1
ATOM 636 O O . ARG A 1 80 ? -12.169 -4.500 21.738 1.00 97.31 80 ARG A O 1
ATOM 643 N N . GLU A 1 81 ? -14.375 -4.476 22.112 1.00 97.44 81 GLU A N 1
ATOM 644 C CA . GLU A 1 81 ? -14.540 -5.925 22.207 1.00 97.44 81 GLU A CA 1
ATOM 645 C C . GLU A 1 81 ? -14.068 -6.611 20.914 1.00 97.44 81 GLU A C 1
ATOM 647 O O . GLU A 1 81 ? -13.188 -7.466 20.962 1.00 97.44 81 GLU A O 1
ATOM 652 N N . GLU A 1 82 ? -14.537 -6.143 19.756 1.00 97.88 82 GLU A N 1
ATOM 653 C CA . GLU A 1 82 ? -14.145 -6.636 18.429 1.00 97.88 82 GLU A CA 1
ATOM 654 C C . GLU A 1 82 ? -12.643 -6.446 18.148 1.00 97.88 82 GLU A C 1
ATOM 656 O O . GLU A 1 82 ? -12.005 -7.295 17.521 1.00 97.88 82 GLU A O 1
ATOM 661 N N . LEU A 1 83 ? -12.057 -5.331 18.605 1.00 97.50 83 LEU A N 1
ATOM 662 C CA . LEU A 1 83 ? -10.620 -5.077 18.486 1.00 97.50 83 LEU A CA 1
ATOM 663 C C . LEU A 1 83 ? -9.805 -6.105 19.278 1.00 97.50 83 LEU A C 1
ATOM 665 O O . LEU A 1 83 ? -8.839 -6.643 18.742 1.00 97.50 83 LEU A O 1
ATOM 669 N N . PHE A 1 84 ? -10.176 -6.379 20.530 1.00 97.31 84 PHE A N 1
ATOM 670 C CA . PHE A 1 84 ? -9.449 -7.327 21.380 1.00 97.31 84 PHE A CA 1
ATOM 671 C C . PHE A 1 84 ? -9.719 -8.791 21.016 1.00 97.31 84 PHE A C 1
ATOM 673 O O . PHE A 1 84 ? -8.858 -9.633 21.268 1.00 97.31 84 PHE A O 1
ATOM 680 N N . GLU A 1 85 ? -10.859 -9.101 20.393 1.00 97.25 85 GLU A N 1
ATOM 681 C CA . GLU A 1 85 ? -11.090 -10.404 19.758 1.00 97.25 85 GLU A CA 1
ATOM 682 C C . GLU A 1 85 ? -10.136 -10.636 18.580 1.00 97.25 85 GLU A C 1
ATOM 684 O O . GLU A 1 85 ? -9.623 -11.743 18.410 1.00 97.25 85 GLU A O 1
ATOM 689 N N . LEU A 1 86 ? -9.877 -9.596 17.780 1.00 95.50 86 LEU A N 1
ATOM 690 C CA . LEU A 1 86 ? -8.989 -9.681 16.622 1.00 95.50 86 LEU A CA 1
ATOM 691 C C . LEU A 1 86 ? -7.503 -9.644 17.010 1.00 95.50 86 LEU A C 1
ATOM 693 O O . LEU A 1 86 ? -6.723 -10.448 16.507 1.00 95.50 86 LEU A O 1
ATOM 697 N N . GLU A 1 87 ? -7.110 -8.718 17.886 1.00 95.62 87 GLU A N 1
ATOM 698 C CA . GLU A 1 87 ? -5.719 -8.491 18.294 1.00 95.62 87 GLU A CA 1
ATOM 699 C C . GLU A 1 87 ? -5.594 -8.359 19.828 1.00 95.62 87 GLU A C 1
ATOM 701 O O . GLU A 1 87 ? -5.496 -7.250 20.367 1.00 95.62 87 GLU A O 1
ATOM 706 N N . PRO A 1 88 ? -5.520 -9.486 20.566 1.00 95.00 88 PRO A N 1
ATOM 707 C CA . PRO A 1 88 ? -5.482 -9.490 22.035 1.00 95.00 88 PRO A CA 1
ATOM 708 C C . PRO A 1 88 ? -4.262 -8.793 22.655 1.00 95.00 88 PRO A C 1
ATOM 710 O O . PRO A 1 88 ? -4.259 -8.491 23.846 1.00 95.00 88 PRO A O 1
ATOM 713 N N . SER A 1 89 ? -3.199 -8.581 21.871 1.00 93.62 89 SER A N 1
ATOM 714 C CA . SER A 1 89 ? -1.936 -7.982 22.333 1.00 93.62 89 SER A CA 1
ATOM 715 C C . SER A 1 89 ? -1.890 -6.456 22.195 1.00 93.62 89 SER A C 1
ATOM 717 O O . SER A 1 89 ? -0.869 -5.843 22.515 1.00 93.62 89 SER A O 1
ATOM 719 N N . VAL A 1 90 ? -2.962 -5.831 21.697 1.00 93.00 90 VAL A N 1
ATOM 720 C CA . VAL A 1 90 ? -3.063 -4.369 21.604 1.00 93.00 90 VAL A CA 1
ATOM 721 C C . VAL A 1 90 ? -3.055 -3.747 23.002 1.00 93.00 90 VAL A C 1
ATOM 723 O O . VAL A 1 90 ? -3.467 -4.352 23.990 1.00 93.00 90 VAL A O 1
ATOM 726 N N . HIS A 1 91 ? -2.553 -2.516 23.094 1.00 93.88 91 HIS A N 1
ATOM 727 C CA . HIS A 1 91 ? -2.490 -1.785 24.352 1.00 93.88 91 HIS A CA 1
ATOM 728 C C . HIS A 1 91 ? -3.882 -1.683 25.011 1.00 93.88 91 HIS A C 1
ATOM 730 O O . HIS A 1 91 ? -4.837 -1.291 24.333 1.00 93.88 91 HIS A O 1
ATOM 736 N N . PRO A 1 92 ? -4.012 -1.960 26.325 1.00 93.19 92 PRO A N 1
ATOM 737 C CA . PRO A 1 92 ? -5.301 -2.024 27.015 1.00 93.19 92 PRO A CA 1
ATOM 738 C C . PRO A 1 92 ? -6.089 -0.712 26.978 1.00 93.19 92 PRO A C 1
ATOM 740 O O . PRO A 1 92 ? -7.298 -0.750 27.134 1.00 93.19 92 PRO A O 1
ATOM 743 N N . ASP A 1 93 ? -5.466 0.438 26.736 1.00 96.62 93 ASP A N 1
ATOM 744 C CA . ASP A 1 93 ? -6.182 1.723 26.649 1.00 96.62 93 ASP A CA 1
ATOM 745 C C . ASP A 1 93 ? -6.844 1.980 25.282 1.00 96.62 93 ASP A C 1
ATOM 747 O O . ASP A 1 93 ? -7.534 2.982 25.117 1.00 96.62 93 ASP A O 1
ATOM 751 N N . ALA A 1 94 ? -6.660 1.107 24.286 1.00 97.38 94 ALA A N 1
ATOM 752 C CA . ALA A 1 94 ? -7.311 1.270 22.986 1.00 97.38 94 ALA A CA 1
ATOM 753 C C . ALA A 1 94 ? -8.832 1.068 23.108 1.00 97.38 94 ALA A C 1
ATOM 755 O O . ALA A 1 94 ? -9.299 0.038 23.600 1.00 97.38 94 ALA A O 1
ATOM 756 N N . ILE A 1 95 ? -9.622 2.043 22.661 1.00 97.94 95 ILE A N 1
ATOM 757 C CA . ILE A 1 95 ? -11.087 2.038 22.813 1.00 97.94 95 ILE A CA 1
ATOM 758 C C . ILE A 1 95 ? -11.837 1.719 21.514 1.00 97.94 95 ILE A C 1
ATOM 760 O O . ILE A 1 95 ? -13.008 1.353 21.566 1.00 97.94 95 ILE A O 1
ATOM 764 N N . ALA A 1 96 ? -11.185 1.861 20.360 1.00 98.25 96 ALA A N 1
ATOM 765 C CA . ALA A 1 96 ? -11.730 1.526 19.045 1.00 98.25 96 ALA A CA 1
ATOM 766 C C . ALA A 1 96 ? -10.600 1.410 18.012 1.00 98.25 96 ALA A C 1
ATOM 768 O O . ALA A 1 96 ? -9.474 1.857 18.259 1.00 98.25 96 ALA A O 1
ATOM 769 N N . ALA A 1 97 ? -10.902 0.878 16.828 1.00 98.38 97 ALA A N 1
ATOM 770 C CA . ALA A 1 97 ? -9.971 0.903 15.703 1.00 98.38 97 ALA A CA 1
ATOM 771 C C . ALA A 1 97 ? -10.680 1.006 14.351 1.00 98.38 97 ALA A C 1
ATOM 773 O O . ALA A 1 97 ? -11.757 0.453 14.173 1.00 98.38 97 ALA A O 1
ATOM 774 N N . LEU A 1 98 ? -10.065 1.660 13.364 1.00 98.44 98 LEU A N 1
ATOM 775 C CA . LEU A 1 98 ? -10.464 1.517 11.962 1.00 98.44 98 LEU A CA 1
ATOM 776 C C . LEU A 1 98 ? -9.721 0.323 11.365 1.00 98.44 98 LEU A C 1
ATOM 778 O O . LEU A 1 98 ? -8.493 0.350 11.265 1.00 98.44 98 LEU A O 1
ATOM 782 N N . ARG A 1 99 ? -10.463 -0.701 10.949 1.00 98.25 99 ARG A N 1
ATOM 783 C CA . ARG A 1 99 ? -9.946 -1.884 10.263 1.00 98.25 99 ARG A CA 1
ATOM 784 C C . ARG A 1 99 ? -10.082 -1.744 8.756 1.00 98.25 99 ARG A C 1
ATOM 786 O O . ARG A 1 99 ? -11.149 -1.411 8.247 1.00 98.25 99 ARG A O 1
ATOM 793 N N . SER A 1 100 ? -9.003 -2.089 8.062 1.00 97.62 100 SER A N 1
ATOM 794 C CA . SER A 1 100 ? -8.940 -2.19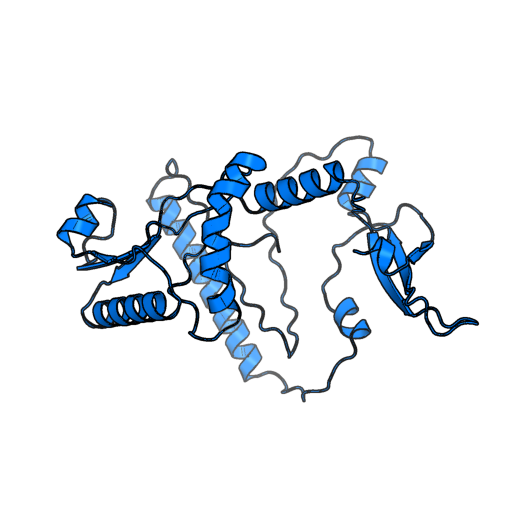6 6.608 1.00 97.62 100 SER A CA 1
ATOM 795 C C . SER A 1 100 ? -8.403 -3.575 6.217 1.00 97.62 100 SER A C 1
ATOM 797 O O . SER A 1 100 ? -7.185 -3.762 6.208 1.00 97.62 100 SER A O 1
ATOM 799 N N . PRO A 1 101 ? -9.264 -4.553 5.889 1.00 96.94 101 PRO A N 1
ATOM 800 C CA . PRO A 1 101 ? -8.834 -5.916 5.570 1.00 96.94 101 PRO A CA 1
ATOM 801 C C . PRO A 1 101 ? -8.053 -6.025 4.254 1.00 96.94 101 PRO A C 1
ATOM 803 O O . PRO A 1 101 ? -7.295 -6.973 4.085 1.00 96.94 101 PRO A O 1
ATOM 806 N N . ASP A 1 102 ? -8.212 -5.065 3.340 1.00 96.62 102 ASP A N 1
ATOM 807 C CA . ASP A 1 102 ? -7.543 -5.071 2.032 1.00 96.62 102 ASP A CA 1
ATOM 808 C C . ASP A 1 102 ? -6.144 -4.446 2.045 1.00 96.62 102 ASP A C 1
ATOM 810 O O . ASP A 1 102 ? -5.406 -4.524 1.063 1.00 96.62 102 ASP A O 1
ATOM 814 N N . ALA A 1 103 ? -5.733 -3.852 3.167 1.00 96.94 103 ALA A N 1
ATOM 815 C CA . ALA A 1 103 ? -4.336 -3.481 3.331 1.00 96.94 103 ALA A CA 1
ATOM 816 C C . ALA A 1 103 ? -3.461 -4.743 3.412 1.00 96.94 103 ALA A C 1
ATOM 818 O O . ALA A 1 103 ? -3.917 -5.834 3.765 1.00 96.94 103 ALA A O 1
ATOM 819 N N . GLY A 1 104 ? -2.190 -4.600 3.068 1.00 96.38 104 GLY A N 1
ATOM 820 C CA . GLY A 1 104 ? -1.256 -5.709 3.155 1.00 96.38 104 GLY A CA 1
ATOM 821 C C . GLY A 1 104 ? 0.188 -5.259 3.208 1.00 96.38 104 GLY A C 1
ATOM 822 O O . GLY A 1 104 ? 0.486 -4.065 3.285 1.00 96.38 104 GLY A O 1
ATOM 823 N N . ASN A 1 105 ? 1.091 -6.220 3.111 1.00 95.94 105 ASN A N 1
ATOM 824 C CA . ASN A 1 105 ? 2.525 -5.999 3.071 1.00 95.94 105 ASN A CA 1
ATOM 825 C C . ASN A 1 105 ? 3.188 -6.853 1.990 1.00 95.94 105 ASN A C 1
ATOM 827 O O . ASN A 1 105 ? 2.733 -7.942 1.655 1.00 95.94 105 ASN A O 1
ATOM 831 N N . VAL A 1 106 ? 4.293 -6.345 1.462 1.00 95.00 106 VAL A N 1
ATOM 832 C CA . VAL A 1 106 ? 5.200 -7.052 0.554 1.00 95.00 106 VAL A CA 1
ATOM 833 C C . VAL A 1 106 ? 6.622 -6.918 1.070 1.00 95.00 106 VAL A C 1
ATOM 835 O O . VAL A 1 106 ? 6.926 -6.017 1.855 1.00 95.00 106 VAL A O 1
ATOM 838 N N . ILE A 1 107 ? 7.520 -7.756 0.561 1.00 90.81 107 ILE A N 1
ATOM 839 C CA . ILE A 1 107 ? 8.953 -7.484 0.640 1.00 90.81 107 ILE A CA 1
ATOM 840 C C . ILE A 1 107 ? 9.300 -6.585 -0.560 1.00 90.81 107 ILE A C 1
ATOM 842 O O . ILE A 1 107 ? 9.296 -7.060 -1.694 1.00 90.81 107 ILE A O 1
ATOM 846 N N . PRO A 1 108 ? 9.608 -5.285 -0.367 1.00 89.69 108 PRO A N 1
ATOM 847 C CA . PRO A 1 108 ? 9.730 -4.340 -1.485 1.00 89.69 108 PRO A CA 1
ATOM 848 C C . PRO A 1 108 ? 10.828 -4.705 -2.484 1.00 89.69 108 PRO A C 1
ATOM 850 O O . PRO A 1 108 ? 10.735 -4.372 -3.662 1.00 89.69 108 PRO A O 1
ATOM 853 N N . TYR A 1 109 ? 11.883 -5.361 -1.998 1.00 90.44 109 TYR A N 1
ATOM 854 C C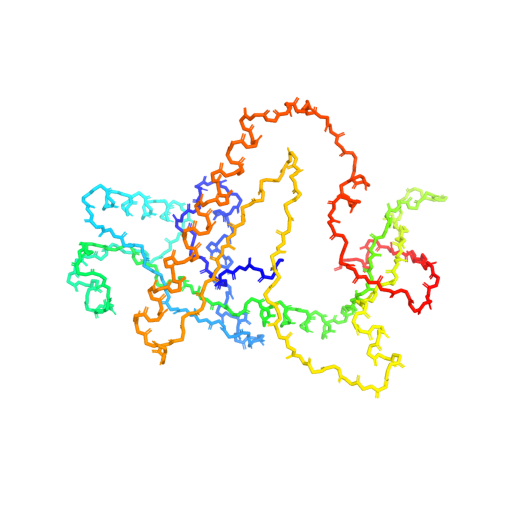A . TYR A 1 109 ? 13.003 -5.806 -2.820 1.00 90.44 109 TYR A CA 1
ATOM 855 C C . TYR A 1 109 ? 12.611 -6.978 -3.712 1.00 90.44 109 TYR A C 1
ATOM 857 O O . TYR A 1 109 ? 12.889 -6.920 -4.902 1.00 90.44 109 TYR A O 1
ATOM 865 N N . GLU A 1 110 ? 11.917 -7.977 -3.162 1.00 93.38 110 GLU A N 1
ATOM 866 C CA . GLU A 1 110 ? 11.400 -9.114 -3.933 1.00 93.38 110 GLU A CA 1
ATOM 867 C C . GLU A 1 110 ? 10.406 -8.628 -4.985 1.00 93.38 110 GLU A C 1
ATOM 869 O O . GLU A 1 110 ? 10.492 -9.019 -6.140 1.00 93.38 110 GLU A O 1
ATOM 874 N N . TYR A 1 111 ? 9.534 -7.678 -4.629 1.00 94.62 111 TYR A N 1
ATOM 875 C CA . TYR A 1 111 ? 8.610 -7.084 -5.593 1.00 94.62 111 TYR A CA 1
ATOM 876 C C . TYR A 1 111 ? 9.344 -6.383 -6.747 1.00 94.62 111 TYR A C 1
ATOM 878 O O . TYR A 1 111 ? 9.019 -6.593 -7.912 1.00 94.62 111 TYR A O 1
ATOM 886 N N . ALA A 1 112 ? 10.367 -5.576 -6.446 1.00 93.31 112 ALA A N 1
ATOM 887 C CA . ALA A 1 112 ? 11.151 -4.898 -7.477 1.00 93.31 112 ALA A CA 1
ATOM 888 C C . ALA A 1 112 ? 11.953 -5.873 -8.358 1.00 93.31 112 ALA A C 1
ATOM 890 O O . ALA A 1 112 ? 12.059 -5.646 -9.563 1.00 93.31 112 ALA A O 1
ATOM 891 N N . ILE A 1 113 ? 12.509 -6.936 -7.767 1.00 93.94 113 ILE A N 1
ATOM 892 C CA . ILE A 1 113 ? 13.235 -7.987 -8.490 1.00 93.94 113 ILE A CA 1
ATOM 893 C C . ILE A 1 113 ? 12.276 -8.736 -9.411 1.00 93.94 113 ILE A C 1
ATOM 895 O O . ILE A 1 113 ? 12.544 -8.807 -10.604 1.00 93.94 113 ILE A O 1
ATOM 899 N N . ALA A 1 114 ? 11.126 -9.179 -8.905 1.00 95.75 114 ALA A N 1
ATOM 900 C CA . ALA A 1 114 ? 10.153 -9.934 -9.685 1.00 95.75 114 ALA A CA 1
ATOM 901 C C . ALA A 1 114 ? 9.625 -9.139 -10.893 1.00 95.75 114 ALA A C 1
ATOM 903 O O . ALA A 1 114 ? 9.473 -9.682 -11.985 1.00 95.75 114 ALA A O 1
ATOM 904 N N . LEU A 1 115 ? 9.410 -7.825 -10.740 1.00 95.69 115 LEU A N 1
ATOM 905 C CA . LEU A 1 115 ? 9.064 -6.952 -11.869 1.00 95.69 115 LEU A CA 1
ATOM 906 C C . LEU A 1 115 ? 10.197 -6.844 -12.900 1.00 95.69 115 LEU A C 1
ATOM 908 O O . LEU A 1 115 ? 9.930 -6.831 -14.101 1.00 95.69 115 LEU A O 1
ATOM 912 N N . ALA A 1 116 ? 11.448 -6.741 -12.443 1.00 94.81 116 ALA A N 1
ATOM 913 C CA . ALA A 1 116 ? 12.606 -6.655 -13.327 1.00 94.81 116 ALA A CA 1
ATOM 914 C C . ALA A 1 116 ? 12.845 -7.972 -14.081 1.00 94.81 116 ALA A C 1
ATOM 916 O O . ALA A 1 116 ? 13.086 -7.937 -15.283 1.00 94.81 116 ALA A O 1
ATOM 917 N N . GLU A 1 117 ? 12.735 -9.114 -13.404 1.00 95.12 117 GLU A N 1
ATOM 918 C CA . GLU A 1 117 ? 12.841 -10.447 -14.007 1.00 95.12 117 GLU A CA 1
ATOM 919 C C . GLU A 1 117 ? 11.736 -10.669 -15.039 1.00 95.12 117 GLU A C 1
ATOM 921 O O . GLU A 1 117 ? 12.032 -10.997 -16.185 1.00 95.12 117 GLU A O 1
ATOM 926 N N . ASN A 1 118 ? 10.485 -10.346 -14.695 1.00 96.56 118 ASN A N 1
ATOM 927 C CA . ASN A 1 118 ? 9.377 -10.418 -15.643 1.00 96.56 118 ASN A CA 1
ATOM 928 C C . ASN A 1 118 ? 9.607 -9.529 -16.879 1.00 96.56 118 ASN A C 1
ATOM 930 O O . ASN A 1 118 ? 9.272 -9.919 -17.993 1.00 96.56 118 ASN A O 1
ATOM 934 N N . ALA A 1 119 ? 10.193 -8.339 -16.722 1.00 95.31 119 ALA A N 1
ATOM 935 C CA . ALA A 1 119 ? 10.551 -7.498 -17.864 1.00 95.31 119 ALA A CA 1
ATOM 936 C C . ALA A 1 119 ? 11.647 -8.144 -18.734 1.00 95.31 119 ALA A C 1
ATOM 938 O O . ALA A 1 119 ? 11.542 -8.128 -19.962 1.00 95.31 119 ALA A O 1
ATOM 939 N N . VAL A 1 120 ? 12.672 -8.737 -18.112 1.00 94.88 120 VAL A N 1
ATOM 940 C CA . VAL A 1 120 ? 13.759 -9.445 -18.812 1.00 94.88 120 VAL A CA 1
ATOM 941 C C . VAL A 1 120 ? 13.231 -10.640 -19.603 1.00 94.88 120 VAL A C 1
ATOM 943 O O . VAL A 1 120 ? 13.598 -10.799 -20.768 1.00 94.88 120 VAL A O 1
ATOM 946 N N . ASP A 1 121 ? 12.310 -11.412 -19.030 1.00 95.12 121 ASP A N 1
ATOM 947 C CA . ASP A 1 121 ? 11.654 -12.537 -19.710 1.00 95.12 121 ASP A CA 1
ATOM 948 C C . ASP A 1 121 ? 10.856 -12.095 -20.951 1.00 95.12 121 ASP A C 1
ATOM 950 O O . ASP A 1 121 ? 10.672 -12.869 -21.890 1.00 95.12 121 ASP A O 1
ATOM 954 N N . ASN A 1 122 ? 10.436 -10.826 -20.996 1.00 95.31 122 ASN A N 1
ATOM 955 C CA . ASN A 1 122 ? 9.760 -10.202 -22.135 1.00 95.31 122 ASN A CA 1
ATOM 956 C C . ASN A 1 122 ? 10.717 -9.421 -23.064 1.00 95.31 122 ASN A C 1
ATOM 958 O O . ASN A 1 122 ? 10.267 -8.658 -23.919 1.00 95.31 122 ASN A O 1
ATOM 962 N N . GLY A 1 123 ? 12.033 -9.618 -22.931 1.00 92.44 123 GLY A N 1
ATOM 963 C CA . GLY A 1 123 ? 13.047 -9.076 -23.843 1.00 92.44 123 GLY A CA 1
ATOM 964 C C . GLY A 1 123 ? 13.661 -7.737 -23.427 1.00 92.44 123 GLY A C 1
ATOM 965 O O . GLY A 1 123 ? 14.466 -7.185 -24.180 1.00 92.44 123 GLY A O 1
ATOM 966 N N . VAL A 1 124 ? 13.333 -7.210 -22.242 1.00 93.31 124 VAL A N 1
ATOM 967 C CA . VAL A 1 124 ? 13.961 -5.984 -21.723 1.00 93.31 124 VAL A CA 1
ATOM 968 C C . VAL A 1 124 ? 15.387 -6.270 -21.249 1.00 93.31 124 VAL A C 1
ATOM 970 O O . VAL A 1 124 ? 15.644 -7.201 -20.493 1.00 93.31 124 VAL A O 1
ATOM 973 N N . GLU A 1 125 ? 16.339 -5.417 -21.624 1.00 90.00 125 GLU A N 1
ATOM 974 C CA . GLU A 1 125 ? 17.713 -5.504 -21.125 1.00 90.00 125 GLU A CA 1
ATOM 975 C C . GLU A 1 125 ? 17.932 -4.584 -19.914 1.00 90.00 125 GLU A C 1
ATOM 977 O O . GLU A 1 125 ? 17.936 -3.355 -20.031 1.00 90.00 125 GLU A O 1
ATOM 982 N N . VAL A 1 126 ? 18.203 -5.171 -18.746 1.00 87.00 126 VAL A N 1
ATOM 983 C CA . VAL A 1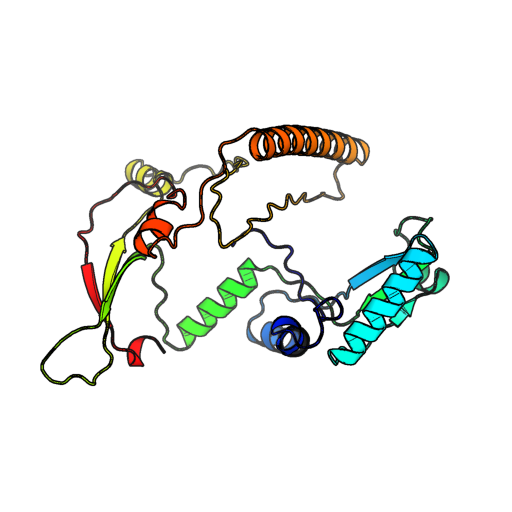 126 ? 18.521 -4.413 -17.527 1.00 87.00 126 VAL A CA 1
ATOM 984 C C . VAL A 1 126 ? 20.024 -4.140 -17.442 1.00 87.00 126 VAL A C 1
ATOM 986 O O . VAL A 1 126 ? 20.833 -5.035 -17.199 1.00 87.00 126 VAL A O 1
ATOM 989 N N . ARG A 1 127 ? 20.414 -2.867 -17.580 1.00 84.81 127 ARG A N 1
ATOM 990 C CA . ARG A 1 127 ? 21.808 -2.418 -17.421 1.00 84.81 127 ARG A CA 1
ATOM 991 C C . ARG A 1 127 ? 22.029 -1.742 -16.069 1.00 84.81 127 ARG A C 1
ATOM 993 O O . ARG A 1 127 ? 21.817 -0.542 -15.917 1.00 84.81 127 ARG A O 1
ATOM 1000 N N . ILE A 1 128 ? 22.508 -2.507 -15.091 1.00 84.56 128 ILE A N 1
ATOM 1001 C CA . ILE A 1 128 ? 22.966 -1.963 -13.802 1.00 84.56 128 ILE A CA 1
ATOM 1002 C C . ILE A 1 128 ? 24.351 -1.318 -13.933 1.00 84.56 128 ILE A C 1
ATOM 1004 O O . ILE A 1 128 ? 25.064 -1.558 -14.908 1.00 84.56 128 ILE A O 1
ATOM 1008 N N . ARG A 1 129 ? 24.758 -0.519 -12.933 1.00 80.25 129 ARG A N 1
ATOM 1009 C CA . ARG A 1 129 ? 26.110 0.081 -12.876 1.00 80.25 129 ARG A CA 1
ATOM 1010 C C . ARG A 1 129 ? 26.429 0.980 -14.084 1.00 80.25 129 ARG A C 1
ATOM 1012 O O . ARG A 1 129 ? 27.584 1.125 -14.497 1.00 80.25 129 ARG A O 1
ATOM 1019 N N . ARG A 1 130 ? 25.381 1.563 -14.673 1.00 81.25 130 ARG A N 1
ATOM 1020 C CA . ARG A 1 130 ? 25.430 2.553 -15.752 1.00 81.25 130 ARG A CA 1
ATOM 1021 C C . ARG A 1 130 ? 24.768 3.830 -15.260 1.00 81.25 130 ARG A C 1
ATOM 1023 O O . ARG A 1 130 ? 23.549 3.896 -15.138 1.00 81.25 130 ARG A O 1
ATOM 1030 N N . GLU A 1 131 ? 25.580 4.826 -14.947 1.00 82.06 131 GLU A N 1
ATOM 1031 C CA . GLU A 1 131 ? 25.095 6.162 -14.625 1.00 82.06 131 GLU A CA 1
ATOM 1032 C C . GLU A 1 131 ? 24.835 6.914 -15.932 1.00 82.06 131 GLU A C 1
ATOM 1034 O O . GLU A 1 131 ? 25.717 7.005 -16.791 1.00 82.06 131 GLU A O 1
ATOM 1039 N N . VAL A 1 132 ? 23.625 7.450 -16.093 1.00 84.56 132 VAL A N 1
ATOM 1040 C CA . VAL A 1 132 ? 23.311 8.359 -17.198 1.00 84.56 132 VAL A CA 1
ATOM 1041 C C . VAL A 1 132 ? 23.875 9.731 -16.854 1.00 84.56 132 VAL A C 1
ATOM 1043 O O . VAL A 1 132 ? 23.440 10.359 -15.893 1.00 84.56 132 VAL A O 1
ATOM 1046 N N . THR A 1 133 ? 24.835 10.201 -17.645 1.00 86.06 133 THR A N 1
ATOM 1047 C CA . THR A 1 133 ? 25.518 11.483 -17.415 1.00 86.06 133 THR A CA 1
ATOM 1048 C C . THR A 1 133 ? 25.003 12.598 -18.317 1.00 86.06 133 THR A C 1
ATOM 1050 O O . THR A 1 133 ? 25.200 13.772 -18.018 1.00 86.06 133 THR A O 1
ATOM 1053 N N . SER A 1 134 ? 24.369 12.258 -19.440 1.00 83.81 134 SER A N 1
ATOM 1054 C CA . SER A 1 134 ? 23.746 13.234 -20.332 1.00 83.81 134 SER A CA 1
ATOM 1055 C C . SER A 1 134 ? 22.643 12.597 -21.170 1.00 83.81 134 SER A C 1
ATOM 1057 O O . SER A 1 134 ? 22.702 11.417 -21.508 1.00 83.81 134 SER A O 1
ATOM 1059 N N . ILE A 1 135 ? 21.642 13.400 -21.521 1.00 86.62 135 ILE A N 1
ATOM 1060 C CA . ILE A 1 135 ? 20.596 13.052 -22.484 1.00 86.62 135 ILE A CA 1
ATOM 1061 C C . ILE A 1 135 ? 20.473 14.244 -23.429 1.00 86.62 135 ILE A C 1
ATOM 1063 O O . ILE A 1 135 ? 20.181 15.356 -22.985 1.00 86.62 135 ILE A O 1
ATOM 1067 N N . GLN A 1 136 ? 20.728 14.039 -24.717 1.00 83.50 136 GLN A N 1
ATOM 1068 C CA . GLN A 1 136 ? 20.664 15.091 -25.729 1.00 83.50 136 GLN A CA 1
ATOM 1069 C C . GLN A 1 136 ? 19.753 14.656 -26.865 1.00 83.50 136 GLN A C 1
ATOM 1071 O O . GLN A 1 136 ? 19.873 13.553 -27.385 1.00 83.50 136 GLN A O 1
ATOM 1076 N N . LYS A 1 137 ? 18.835 15.529 -27.277 1.00 82.38 137 LYS A N 1
ATOM 1077 C CA . LYS A 1 137 ? 18.034 15.267 -28.472 1.00 82.38 137 LYS A CA 1
ATOM 1078 C C . LYS A 1 137 ? 18.944 15.343 -29.695 1.00 82.38 137 LYS A C 1
ATOM 1080 O O . LYS A 1 137 ? 19.628 16.353 -29.881 1.00 82.38 137 LYS A O 1
ATOM 1085 N N . VAL A 1 138 ? 18.934 14.313 -30.534 1.00 80.62 138 VAL A N 1
ATOM 1086 C CA . VAL A 1 138 ? 19.733 14.316 -31.762 1.00 80.62 138 VAL A CA 1
ATOM 1087 C C . VAL A 1 138 ? 19.160 15.382 -32.704 1.00 80.62 138 VAL A C 1
ATOM 1089 O O . VAL A 1 138 ? 17.979 15.359 -33.040 1.00 80.62 138 VAL A O 1
ATOM 1092 N N . ARG A 1 139 ? 19.982 16.355 -33.118 1.00 70.25 139 ARG A N 1
ATOM 1093 C CA . ARG A 1 139 ? 19.623 17.336 -34.157 1.00 70.25 139 ARG A CA 1
ATOM 1094 C C . ARG A 1 139 ? 20.280 16.914 -35.474 1.00 70.25 139 ARG A C 1
ATOM 1096 O O . ARG A 1 139 ? 21.495 17.024 -35.613 1.00 70.25 139 ARG A O 1
ATOM 1103 N N . GLY A 1 140 ? 19.499 16.400 -36.428 1.00 64.31 140 GLY A N 1
ATOM 1104 C CA . GLY A 1 140 ? 19.991 15.904 -37.723 1.00 64.31 140 GLY A CA 1
ATOM 1105 C C . GLY A 1 140 ? 18.893 15.784 -38.792 1.00 64.31 140 GLY A C 1
ATOM 1106 O O . GLY A 1 140 ? 17.730 15.668 -38.441 1.00 64.31 140 GLY A O 1
ATOM 1107 N N . LYS A 1 141 ? 19.301 15.824 -40.081 1.00 50.31 141 LYS A N 1
ATOM 1108 C CA . LYS A 1 141 ? 18.617 16.189 -41.364 1.00 50.31 141 LYS A CA 1
ATOM 1109 C C . LYS A 1 141 ? 17.122 15.882 -41.624 1.00 50.31 141 LYS A C 1
ATOM 1111 O O . LYS A 1 141 ? 16.615 16.302 -42.663 1.00 50.31 141 LYS A O 1
ATOM 1116 N N . LYS A 1 142 ? 16.401 15.219 -40.731 1.00 53.69 142 LYS A N 1
ATOM 1117 C CA . LYS A 1 142 ? 14.937 15.236 -40.675 1.00 53.69 142 LYS A CA 1
ATOM 1118 C C . LYS A 1 142 ? 14.551 15.450 -39.217 1.00 53.69 142 LYS A C 1
ATOM 1120 O O . LYS A 1 142 ? 14.578 14.504 -38.439 1.00 53.69 142 LYS A O 1
ATOM 1125 N N . ASP A 1 143 ? 14.214 16.686 -38.861 1.00 49.12 143 ASP A N 1
ATOM 1126 C CA . ASP A 1 143 ? 13.560 16.998 -37.590 1.00 49.12 143 ASP A CA 1
ATOM 1127 C C . ASP A 1 143 ? 12.288 16.132 -37.474 1.00 49.12 143 ASP A C 1
ATOM 1129 O O . ASP A 1 143 ? 11.262 16.476 -38.055 1.00 49.12 143 ASP A O 1
ATOM 1133 N N . GLY A 1 144 ? 12.348 14.963 -36.816 1.00 55.12 144 GLY A N 1
ATOM 1134 C CA . GLY A 1 144 ? 11.169 14.089 -36.768 1.00 55.12 144 GLY A CA 1
ATOM 1135 C C . GLY A 1 144 ? 11.292 12.659 -36.235 1.00 55.12 144 GLY A C 1
ATOM 1136 O O . GLY A 1 144 ? 10.248 12.088 -35.952 1.00 55.12 144 GLY A O 1
ATOM 1137 N N . ASP A 1 145 ? 12.477 12.064 -36.057 1.00 64.38 145 ASP A N 1
ATOM 1138 C CA . ASP A 1 145 ? 12.568 10.678 -35.539 1.00 64.38 145 ASP A CA 1
ATOM 1139 C C . ASP A 1 145 ? 12.459 10.579 -34.002 1.00 64.38 145 ASP A C 1
ATOM 1141 O O . ASP A 1 145 ? 12.282 9.500 -33.448 1.00 64.38 145 ASP A O 1
ATOM 1145 N N . GLY A 1 146 ? 12.574 11.711 -33.299 1.00 73.50 146 GLY A N 1
ATOM 1146 C CA . GLY A 1 146 ? 12.468 11.774 -31.842 1.00 73.50 146 GLY A CA 1
ATOM 1147 C C . GLY A 1 146 ? 13.639 11.141 -31.083 1.00 73.50 146 GLY A C 1
ATOM 1148 O O . GLY A 1 146 ? 13.520 10.985 -29.874 1.00 73.50 146 GLY A O 1
ATOM 1149 N N . SER A 1 147 ? 14.755 10.798 -31.736 1.00 78.38 147 SER A N 1
ATOM 1150 C CA . SER A 1 147 ? 15.848 10.048 -31.102 1.00 78.38 147 SER A CA 1
ATOM 1151 C C . SER A 1 147 ? 16.683 10.868 -30.102 1.00 78.38 147 SER A C 1
ATOM 1153 O O . SER A 1 147 ? 16.833 12.096 -30.210 1.00 78.38 147 SER A O 1
ATOM 1155 N N . PHE A 1 148 ? 17.255 10.172 -29.112 1.00 83.12 148 PHE A N 1
ATOM 1156 C CA . PHE A 1 148 ? 18.127 10.747 -28.087 1.00 83.12 148 PHE A CA 1
ATOM 1157 C C . PHE A 1 148 ? 19.516 10.098 -28.110 1.00 83.12 148 PHE A C 1
ATOM 1159 O O . PHE A 1 148 ? 19.681 8.893 -28.295 1.00 83.12 148 PHE A O 1
ATOM 1166 N N . GLU A 1 149 ? 20.540 10.910 -27.886 1.00 83.38 149 GLU A N 1
ATOM 1167 C CA . GLU A 1 149 ? 21.876 10.453 -27.540 1.00 83.38 149 GLU A CA 1
ATOM 1168 C C . GLU A 1 149 ? 22.022 10.453 -26.019 1.00 83.38 149 GLU A C 1
ATOM 1170 O O . GLU A 1 149 ? 21.802 11.477 -25.362 1.00 83.38 149 GLU A O 1
ATOM 1175 N N . ILE A 1 150 ? 22.379 9.296 -25.462 1.00 84.69 150 ILE A N 1
ATOM 1176 C CA . ILE A 1 150 ? 22.553 9.115 -24.022 1.00 84.69 150 ILE A CA 1
ATOM 1177 C C . ILE A 1 150 ? 24.037 8.900 -23.741 1.00 84.69 150 ILE A C 1
ATOM 1179 O O . ILE A 1 150 ? 24.633 7.910 -24.180 1.00 84.69 150 ILE A O 1
ATOM 1183 N N . GLY A 1 151 ? 24.633 9.827 -22.993 1.00 84.31 151 GLY A N 1
ATOM 1184 C CA . GLY A 1 151 ? 25.964 9.650 -22.428 1.00 84.31 151 GLY A CA 1
ATOM 1185 C C . GLY A 1 151 ? 25.881 8.794 -21.173 1.00 84.31 151 GLY A C 1
ATOM 1186 O O . GLY A 1 151 ? 25.086 9.082 -20.274 1.00 84.31 151 GLY A O 1
ATOM 1187 N N . MET A 1 152 ? 26.698 7.745 -21.108 1.00 82.50 152 MET A N 1
ATOM 1188 C CA . MET A 1 152 ? 26.731 6.826 -19.976 1.00 82.50 152 MET A CA 1
ATOM 1189 C C . MET A 1 152 ? 28.144 6.671 -19.429 1.00 82.50 152 MET A C 1
ATOM 1191 O O . MET A 1 152 ? 29.129 6.619 -20.171 1.00 82.50 152 MET A O 1
ATOM 1195 N N . ARG A 1 153 ? 28.230 6.522 -18.109 1.00 81.69 153 ARG A N 1
ATOM 1196 C CA . ARG A 1 153 ? 29.454 6.158 -17.400 1.00 81.69 153 ARG A CA 1
ATOM 1197 C C . ARG A 1 153 ? 29.259 4.825 -16.694 1.00 81.69 153 ARG A C 1
ATOM 1199 O O . ARG A 1 153 ? 28.219 4.578 -16.085 1.00 81.69 153 ARG A O 1
ATOM 1206 N N . HIS A 1 154 ? 30.254 3.950 -16.788 1.00 79.81 154 HIS A N 1
ATOM 1207 C CA . HIS A 1 154 ? 30.303 2.772 -15.932 1.00 79.81 154 HIS A CA 1
ATOM 1208 C C . HIS A 1 154 ? 30.738 3.173 -14.525 1.00 79.81 154 HIS A C 1
ATOM 1210 O O . HIS A 1 154 ? 31.699 3.923 -14.384 1.00 79.81 154 HIS A O 1
ATOM 1216 N N . TRP A 1 155 ? 30.059 2.667 -13.502 1.00 75.69 155 TRP A N 1
ATOM 1217 C CA . TRP A 1 155 ? 30.434 2.917 -12.115 1.00 75.69 155 TRP A CA 1
ATOM 1218 C C . TRP A 1 155 ? 30.403 1.619 -11.310 1.00 75.69 155 TRP A C 1
ATOM 1220 O O . TRP A 1 155 ? 29.434 0.867 -11.391 1.00 75.69 155 TRP A O 1
ATOM 1230 N N . GLU A 1 156 ? 31.441 1.383 -10.513 1.00 75.12 156 GLU A N 1
ATOM 1231 C CA . GLU A 1 156 ? 31.575 0.233 -9.619 1.00 75.12 156 GLU A CA 1
ATOM 1232 C C . GLU A 1 156 ? 31.816 0.712 -8.175 1.00 75.12 156 GLU A C 1
ATOM 1234 O O . GLU A 1 156 ? 32.577 1.665 -7.978 1.00 75.12 156 GLU A O 1
ATOM 1239 N N . PRO A 1 157 ? 31.213 0.076 -7.148 1.00 69.94 157 PRO A N 1
ATOM 1240 C CA . PRO A 1 157 ? 31.530 0.380 -5.753 1.00 69.94 157 PRO A CA 1
ATOM 1241 C C . PRO A 1 157 ? 33.012 0.127 -5.447 1.00 69.94 157 PRO A C 1
ATOM 1243 O O . PRO A 1 157 ? 33.576 -0.874 -5.894 1.00 69.94 157 PRO A O 1
ATOM 1246 N N . GLU A 1 158 ? 33.635 0.980 -4.634 1.00 67.38 158 GLU A N 1
ATOM 1247 C CA . GLU A 1 158 ? 35.072 0.891 -4.334 1.00 67.38 158 GLU A CA 1
ATOM 1248 C C . GLU A 1 158 ? 35.430 -0.439 -3.664 1.00 67.38 158 GLU A C 1
ATOM 1250 O O . GLU A 1 158 ? 36.336 -1.136 -4.115 1.00 67.38 158 GLU A O 1
ATOM 1255 N N . GLU A 1 159 ? 34.625 -0.874 -2.692 1.00 67.44 159 GLU A N 1
ATOM 1256 C CA . GLU A 1 159 ? 34.761 -2.179 -2.031 1.00 67.44 159 GLU A CA 1
ATOM 1257 C C . GLU A 1 159 ? 34.746 -3.354 -3.027 1.00 67.44 159 GLU A C 1
ATOM 1259 O O . GLU A 1 159 ? 35.481 -4.333 -2.867 1.00 67.44 159 GLU A O 1
ATOM 1264 N N . TYR A 1 160 ? 33.925 -3.265 -4.082 1.00 68.25 160 TYR A N 1
ATOM 1265 C CA . TYR A 1 160 ? 33.871 -4.288 -5.124 1.00 68.25 160 TYR A CA 1
ATOM 1266 C C . TYR A 1 160 ? 35.161 -4.279 -5.949 1.00 68.25 160 TYR A C 1
ATOM 1268 O O . TYR A 1 160 ? 35.782 -5.332 -6.113 1.00 68.25 160 TYR A O 1
ATOM 1276 N N . VAL A 1 161 ? 35.612 -3.105 -6.395 1.00 70.75 161 VAL A N 1
ATOM 1277 C CA . VAL A 1 161 ? 36.875 -2.945 -7.134 1.00 70.75 161 VAL A CA 1
ATOM 1278 C C . VAL A 1 161 ? 38.072 -3.448 -6.325 1.00 70.75 161 VAL A C 1
ATOM 1280 O O . VAL A 1 161 ? 38.913 -4.183 -6.852 1.00 70.75 161 VAL A O 1
ATOM 1283 N N . GLU A 1 162 ? 38.130 -3.130 -5.035 1.00 70.69 162 GLU A N 1
ATOM 1284 C CA . GLU A 1 162 ? 39.167 -3.618 -4.127 1.00 70.69 162 GLU A CA 1
ATOM 1285 C C . GLU A 1 162 ? 39.107 -5.137 -3.922 1.00 70.69 162 GLU A C 1
ATOM 1287 O O . GLU A 1 162 ? 40.152 -5.795 -3.918 1.00 70.69 162 GLU A O 1
ATOM 1292 N N . SER A 1 163 ? 37.908 -5.720 -3.799 1.00 68.50 163 SER A N 1
ATOM 1293 C CA . SER A 1 163 ? 37.748 -7.174 -3.653 1.00 68.50 163 SER A CA 1
ATOM 1294 C C . SER A 1 163 ? 38.252 -7.950 -4.871 1.00 68.50 163 SER A C 1
ATOM 1296 O O . SER A 1 163 ? 38.914 -8.980 -4.721 1.00 68.50 163 SER A O 1
ATOM 1298 N N . GLN A 1 164 ? 38.008 -7.423 -6.075 1.00 67.00 164 GLN A N 1
ATOM 1299 C CA . GLN A 1 164 ? 38.507 -8.005 -7.320 1.00 67.00 164 GLN A CA 1
ATOM 1300 C C . GLN A 1 164 ? 40.038 -7.915 -7.387 1.00 67.00 164 GLN A C 1
ATOM 1302 O O . GLN A 1 164 ? 40.692 -8.886 -7.763 1.00 67.00 164 GLN A O 1
ATOM 1307 N N . ARG A 1 165 ? 40.630 -6.794 -6.941 1.00 69.12 165 ARG A N 1
ATOM 1308 C CA . ARG A 1 165 ? 42.094 -6.618 -6.864 1.00 69.12 165 ARG A CA 1
ATOM 1309 C C . ARG A 1 165 ? 42.759 -7.549 -5.842 1.00 69.12 165 ARG A C 1
ATOM 1311 O O . ARG A 1 165 ? 43.904 -7.942 -6.044 1.00 69.12 165 ARG A O 1
ATOM 1318 N N . ARG A 1 166 ? 42.067 -7.905 -4.752 1.00 58.12 166 ARG A N 1
ATOM 1319 C CA . ARG A 1 166 ? 42.601 -8.760 -3.670 1.00 58.12 166 ARG A CA 1
ATOM 1320 C C . ARG A 1 166 ? 42.356 -10.264 -3.857 1.00 58.12 166 ARG A C 1
ATOM 1322 O O . ARG A 1 166 ? 42.839 -11.046 -3.040 1.00 58.12 166 ARG A O 1
ATOM 1329 N N . GLY A 1 167 ? 41.632 -10.693 -4.893 1.00 52.84 167 GLY A N 1
ATOM 1330 C CA . GLY A 1 167 ? 41.425 -12.116 -5.206 1.00 52.84 167 GLY A CA 1
ATOM 1331 C C . GLY A 1 167 ? 40.647 -12.923 -4.151 1.00 52.84 167 GLY A C 1
ATOM 1332 O O . GLY A 1 167 ? 40.673 -14.152 -4.186 1.00 52.84 167 GLY A O 1
ATOM 1333 N N . LYS A 1 168 ? 39.958 -12.270 -3.204 1.00 49.62 168 LYS A N 1
ATOM 1334 C CA . LYS A 1 168 ? 39.099 -12.912 -2.192 1.00 49.62 168 LYS A CA 1
ATOM 1335 C C . LYS A 1 168 ? 37.854 -12.066 -1.930 1.00 49.62 168 LYS A C 1
ATOM 1337 O O . LYS A 1 168 ? 37.946 -10.846 -1.812 1.00 49.62 168 LYS A O 1
ATOM 1342 N N . GLN A 1 169 ? 36.704 -12.731 -1.801 1.00 43.56 169 GLN A N 1
ATOM 1343 C CA . GLN A 1 169 ? 35.452 -12.098 -1.381 1.00 43.56 169 GLN A CA 1
ATOM 1344 C C . GLN A 1 169 ? 35.599 -11.506 0.033 1.00 43.56 169 GLN A C 1
ATOM 1346 O O . GLN A 1 169 ? 36.154 -12.175 0.910 1.00 43.56 169 GLN A O 1
ATOM 1351 N N . PRO A 1 170 ? 35.120 -10.275 0.286 1.00 41.81 170 PRO A N 1
ATOM 1352 C CA . PRO A 1 170 ? 35.169 -9.690 1.613 1.00 41.81 170 PRO A CA 1
ATOM 1353 C C . PRO A 1 170 ? 34.088 -10.311 2.505 1.00 41.81 170 PRO A C 1
ATOM 1355 O O . PRO A 1 170 ? 32.955 -10.540 2.081 1.00 41.81 170 PRO A O 1
ATOM 1358 N N . ASN A 1 171 ? 34.443 -10.562 3.766 1.00 36.78 171 ASN A N 1
ATOM 1359 C CA . ASN A 1 171 ? 33.489 -10.934 4.805 1.00 36.78 171 ASN A CA 1
ATOM 1360 C C . ASN A 1 171 ? 32.507 -9.775 5.023 1.00 36.78 171 ASN A C 1
ATOM 1362 O O . ASN A 1 171 ? 32.913 -8.667 5.373 1.00 36.78 171 ASN A O 1
ATOM 1366 N N . VAL A 1 172 ? 31.215 -10.039 4.827 1.00 36.91 172 VAL A N 1
ATOM 1367 C CA . VAL A 1 172 ? 30.142 -9.054 5.000 1.00 36.91 172 VAL A CA 1
ATOM 1368 C C . VAL A 1 172 ? 29.955 -8.766 6.491 1.00 36.91 172 VAL A C 1
ATOM 1370 O O . VAL A 1 172 ? 29.232 -9.474 7.187 1.00 36.91 172 VAL A O 1
ATOM 1373 N N . VAL A 1 173 ? 30.584 -7.704 6.994 1.00 31.08 173 VAL A N 1
ATOM 1374 C CA . VAL A 1 173 ? 30.218 -7.097 8.281 1.00 31.08 173 VAL A CA 1
ATOM 1375 C C . VAL A 1 173 ? 29.294 -5.919 7.982 1.00 31.08 173 VAL A C 1
ATOM 1377 O O . VAL A 1 173 ? 29.718 -4.904 7.434 1.00 31.08 173 VAL A O 1
ATOM 1380 N N . ARG A 1 174 ? 28.005 -6.053 8.317 1.00 34.00 174 ARG A N 1
ATOM 1381 C CA . ARG A 1 174 ? 27.014 -4.975 8.173 1.00 34.00 174 ARG A CA 1
ATOM 1382 C C . ARG A 1 174 ? 27.315 -3.863 9.180 1.00 34.00 174 ARG A C 1
ATOM 1384 O O . ARG A 1 174 ? 27.024 -4.007 10.365 1.00 34.00 174 ARG A O 1
ATOM 1391 N N . ARG A 1 175 ? 27.868 -2.745 8.710 1.00 25.72 175 ARG A N 1
ATOM 1392 C CA . ARG A 1 175 ? 27.969 -1.499 9.479 1.00 25.72 175 ARG A CA 1
ATOM 1393 C C . ARG A 1 175 ? 26.711 -0.666 9.223 1.00 25.72 175 ARG A C 1
ATOM 1395 O O . ARG A 1 175 ? 26.305 -0.496 8.078 1.00 25.72 175 ARG A O 1
ATOM 1402 N N . ALA A 1 176 ? 26.072 -0.180 10.283 1.00 25.73 176 ALA A N 1
ATOM 1403 C CA . ALA A 1 176 ? 24.979 0.779 10.165 1.00 25.73 176 ALA A CA 1
ATOM 1404 C C . ALA A 1 176 ? 25.551 2.128 9.698 1.00 25.73 176 ALA A C 1
ATOM 1406 O O . ALA A 1 176 ? 26.356 2.735 10.404 1.00 25.73 176 ALA A O 1
ATOM 1407 N N . THR A 1 177 ? 25.165 2.577 8.505 1.00 26.03 177 THR A N 1
ATOM 1408 C CA . THR A 1 177 ? 25.599 3.863 7.947 1.00 26.03 177 THR A CA 1
ATOM 1409 C C . THR A 1 177 ? 24.571 4.940 8.281 1.00 26.03 177 THR A C 1
ATOM 1411 O O . THR A 1 177 ? 23.417 4.851 7.864 1.00 26.03 177 THR A O 1
ATOM 1414 N N . PHE A 1 178 ? 24.988 5.973 9.014 1.00 26.00 178 PHE A N 1
ATOM 1415 C CA . PHE A 1 178 ? 24.258 7.238 9.097 1.00 26.00 178 PHE A CA 1
ATOM 1416 C C . PHE A 1 178 ? 24.505 8.031 7.808 1.00 26.00 178 PHE A C 1
ATOM 1418 O O . PHE A 1 178 ? 25.653 8.220 7.414 1.00 26.00 178 PHE A O 1
ATOM 1425 N N . CYS A 1 179 ? 23.441 8.476 7.139 1.00 25.92 179 CYS A N 1
ATOM 1426 C CA . CYS A 1 179 ? 23.540 9.272 5.917 1.00 25.92 179 CYS A CA 1
ATOM 1427 C C . CYS A 1 179 ? 23.338 10.760 6.241 1.00 25.92 179 CYS A C 1
ATOM 1429 O O . CYS A 1 179 ? 22.329 11.144 6.835 1.00 25.92 179 CYS A O 1
ATOM 1431 N N . SER A 1 180 ? 24.317 11.584 5.868 1.00 25.02 180 SER A N 1
ATOM 1432 C CA . SER A 1 180 ? 24.318 13.040 6.028 1.00 25.02 180 SER A CA 1
ATOM 1433 C C . SER A 1 180 ? 23.298 13.718 5.103 1.00 25.02 180 SER A C 1
ATOM 1435 O O . SER A 1 180 ? 23.054 13.275 3.983 1.00 25.02 180 SER A O 1
ATOM 1437 N N . ILE A 1 181 ? 22.716 14.821 5.576 1.00 29.83 181 ILE A N 1
ATOM 1438 C CA . ILE A 1 181 ? 21.622 15.565 4.935 1.00 29.83 181 ILE A CA 1
ATOM 1439 C C . ILE A 1 181 ? 22.144 16.437 3.779 1.00 29.83 181 ILE A C 1
ATOM 1441 O O . ILE A 1 181 ? 23.061 17.231 3.974 1.00 29.83 181 ILE A O 1
ATOM 1445 N N . ALA A 1 182 ? 21.481 16.380 2.620 1.00 27.98 182 ALA A N 1
ATOM 1446 C CA . ALA A 1 182 ? 21.521 17.425 1.594 1.00 27.98 182 ALA A CA 1
ATOM 1447 C C . ALA A 1 182 ? 20.101 17.993 1.406 1.00 27.98 182 ALA A C 1
ATOM 1449 O O . ALA A 1 182 ? 19.183 17.271 1.022 1.00 27.98 182 ALA A O 1
ATOM 1450 N N . LEU A 1 183 ? 19.901 19.278 1.717 1.00 24.83 183 LEU A N 1
ATOM 1451 C CA . LEU A 1 183 ? 18.622 19.980 1.546 1.00 24.83 183 LEU A CA 1
ATOM 1452 C C . LEU A 1 183 ? 18.504 20.551 0.120 1.00 24.83 183 LEU A C 1
ATOM 1454 O O . LEU A 1 183 ? 19.381 21.289 -0.326 1.00 24.83 183 LEU A O 1
ATOM 1458 N N . SER A 1 184 ? 17.399 20.254 -0.575 1.00 32.44 184 SER A N 1
ATOM 1459 C CA . SER A 1 184 ? 17.016 20.854 -1.865 1.00 32.44 184 SER A CA 1
ATOM 1460 C C . SER A 1 184 ? 15.603 21.444 -1.782 1.00 32.44 184 SER A C 1
ATOM 1462 O O . SER A 1 184 ? 14.692 20.846 -1.214 1.00 32.44 184 SER A O 1
ATOM 1464 N N . THR A 1 185 ? 15.406 22.630 -2.355 1.00 39.12 185 THR A N 1
ATOM 1465 C CA . THR A 1 185 ? 14.231 23.507 -2.188 1.00 39.12 185 THR A CA 1
ATOM 1466 C C . THR A 1 185 ? 12.996 23.120 -3.014 1.00 39.12 185 THR A C 1
ATOM 1468 O O . THR A 1 185 ? 12.096 23.933 -3.210 1.00 39.12 185 THR A O 1
ATOM 1471 N N . THR A 1 186 ? 12.887 21.879 -3.490 1.00 41.22 186 THR A N 1
ATOM 1472 C CA . THR A 1 186 ? 11.638 21.379 -4.116 1.00 41.22 186 THR A CA 1
ATOM 1473 C C . THR A 1 186 ? 11.255 19.968 -3.659 1.00 41.22 186 THR A C 1
ATOM 1475 O O . THR A 1 186 ? 10.201 19.458 -4.027 1.00 41.22 186 THR A O 1
ATOM 1478 N N . VAL A 1 187 ? 12.066 19.350 -2.796 1.00 32.47 187 VAL A N 1
ATOM 1479 C CA . VAL A 1 187 ? 11.805 18.032 -2.211 1.00 32.47 187 VAL A CA 1
ATOM 1480 C C . VAL A 1 187 ? 12.159 18.105 -0.731 1.00 32.47 187 VAL A C 1
ATOM 1482 O O . VAL A 1 187 ? 13.326 18.210 -0.368 1.00 32.47 187 VAL A O 1
ATOM 1485 N N . ALA A 1 188 ? 11.150 18.046 0.137 1.00 33.06 188 ALA A N 1
ATOM 1486 C CA . ALA A 1 188 ? 11.389 17.827 1.556 1.00 33.06 188 ALA A CA 1
ATOM 1487 C C . ALA A 1 188 ? 11.773 16.354 1.761 1.00 33.06 188 ALA A C 1
ATOM 1489 O O . ALA A 1 188 ? 10.995 15.454 1.442 1.00 33.06 188 ALA A O 1
ATOM 1490 N N . ILE A 1 189 ? 12.978 16.103 2.273 1.00 44.28 189 ILE A N 1
ATOM 1491 C CA . ILE A 1 189 ? 13.425 14.756 2.636 1.00 44.28 189 ILE A CA 1
ATOM 1492 C C . ILE A 1 189 ? 12.946 14.476 4.061 1.00 44.28 189 ILE A C 1
ATOM 1494 O O . ILE A 1 189 ? 13.493 15.009 5.024 1.00 44.28 189 ILE A O 1
ATOM 1498 N N . GLY A 1 190 ? 11.916 13.642 4.196 1.00 48.22 190 GLY A N 1
ATOM 1499 C CA . GLY A 1 190 ? 11.527 13.064 5.480 1.00 48.22 190 GLY A CA 1
ATOM 1500 C C . GLY A 1 190 ? 12.392 11.843 5.773 1.00 48.22 190 GLY A C 1
ATOM 1501 O O . GLY A 1 190 ? 12.277 10.831 5.082 1.00 48.22 190 GLY A O 1
ATOM 1502 N N . MET A 1 191 ? 13.275 11.932 6.768 1.00 51.31 191 MET A N 1
ATOM 1503 C CA . MET A 1 191 ? 14.070 10.786 7.212 1.00 51.31 191 MET A CA 1
ATOM 1504 C C . MET A 1 191 ? 13.257 9.962 8.215 1.00 51.31 191 MET A C 1
ATOM 1506 O O . MET A 1 191 ? 12.835 10.481 9.245 1.00 51.31 191 MET A O 1
ATOM 1510 N N . GLY A 1 192 ? 13.032 8.685 7.906 1.00 50.28 192 GLY A N 1
ATOM 1511 C CA . GLY A 1 192 ? 12.416 7.722 8.817 1.00 50.28 192 GLY A CA 1
ATOM 1512 C C . GLY A 1 192 ? 13.460 6.748 9.353 1.00 50.28 192 GLY A C 1
ATOM 1513 O O . GLY A 1 192 ? 14.292 6.256 8.590 1.00 50.28 192 GLY A O 1
ATOM 1514 N N . ILE A 1 193 ? 13.410 6.459 10.652 1.00 64.50 193 ILE A N 1
ATOM 1515 C CA . ILE A 1 193 ? 14.228 5.424 11.293 1.00 64.50 193 ILE A CA 1
ATOM 1516 C C . ILE A 1 193 ? 13.321 4.220 11.546 1.00 64.50 193 ILE A C 1
ATOM 1518 O O . ILE A 1 193 ? 12.262 4.362 12.150 1.00 64.50 193 ILE A O 1
ATOM 1522 N N . TYR A 1 194 ? 13.742 3.042 11.087 1.00 62.28 194 TYR A N 1
ATOM 1523 C CA . TYR A 1 194 ? 13.053 1.777 11.341 1.00 62.28 194 TYR A CA 1
ATOM 1524 C C . TYR A 1 194 ? 13.868 0.938 12.319 1.00 62.28 194 TYR A C 1
ATOM 1526 O O . TYR A 1 194 ? 15.093 0.873 12.215 1.00 62.28 194 TYR A O 1
ATOM 1534 N N . MET A 1 195 ? 13.180 0.259 13.232 1.00 66.69 195 MET A N 1
ATOM 1535 C CA . MET A 1 195 ? 13.777 -0.724 14.127 1.00 66.69 195 MET A CA 1
ATOM 1536 C C . MET A 1 195 ? 13.094 -2.067 13.906 1.00 66.69 195 MET A C 1
ATOM 1538 O O . MET A 1 195 ? 11.872 -2.165 13.974 1.00 66.69 195 MET A O 1
ATOM 1542 N N . LEU A 1 196 ? 13.890 -3.100 13.641 1.00 65.56 196 LEU A N 1
ATOM 1543 C CA . LEU A 1 196 ? 13.411 -4.475 13.619 1.00 65.56 196 LEU A CA 1
ATOM 1544 C C . LEU A 1 196 ? 13.616 -5.059 15.012 1.00 65.56 196 LEU A C 1
ATOM 1546 O O . LEU A 1 196 ? 14.744 -5.142 15.495 1.00 65.56 196 LEU A O 1
ATOM 1550 N N . LEU A 1 197 ? 12.517 -5.430 15.659 1.00 72.50 197 LEU A N 1
ATOM 1551 C CA . LEU A 1 197 ? 12.536 -6.069 16.967 1.00 72.50 197 LEU A CA 1
ATOM 1552 C C . LEU A 1 197 ? 12.431 -7.581 16.775 1.00 72.50 197 LEU A C 1
ATOM 1554 O O . LEU A 1 197 ? 11.434 -8.071 16.252 1.00 72.50 197 LEU A O 1
ATOM 1558 N N . ASP A 1 198 ? 13.445 -8.324 17.216 1.00 73.06 198 ASP A N 1
ATOM 1559 C CA . ASP A 1 198 ? 13.373 -9.785 17.256 1.00 73.06 198 ASP A CA 1
ATOM 1560 C C . ASP A 1 198 ? 12.560 -10.210 18.494 1.00 73.06 198 ASP A C 1
ATOM 1562 O O . ASP A 1 198 ? 12.908 -9.823 19.617 1.00 73.06 198 ASP A O 1
ATOM 1566 N N . PRO A 1 199 ? 11.473 -10.989 18.348 1.00 66.06 199 PRO A N 1
ATOM 1567 C CA . PRO A 1 199 ? 10.674 -11.457 19.479 1.00 66.06 199 PRO A CA 1
ATOM 1568 C C . PRO A 1 199 ? 11.494 -12.219 20.530 1.00 66.06 199 PRO A C 1
ATOM 1570 O O . PRO A 1 199 ? 11.145 -12.147 21.705 1.00 66.06 199 PRO A O 1
ATOM 1573 N N . LYS A 1 200 ? 12.613 -12.853 20.154 1.00 71.50 200 LYS A N 1
ATOM 1574 C CA . LYS A 1 200 ? 13.505 -13.598 21.061 1.00 71.50 200 LYS A CA 1
ATOM 1575 C C . LYS A 1 200 ? 14.380 -12.711 21.948 1.00 71.50 200 LYS A C 1
ATOM 1577 O O . LYS A 1 200 ? 14.993 -13.211 22.886 1.00 71.50 200 LYS A O 1
ATOM 1582 N N . VAL A 1 201 ? 14.473 -11.417 21.649 1.00 68.44 201 VAL A N 1
ATOM 1583 C CA . VAL A 1 201 ? 15.251 -10.464 22.448 1.00 68.44 201 VAL A CA 1
ATOM 1584 C C . VAL A 1 201 ? 14.425 -10.000 23.647 1.00 68.44 201 VAL A C 1
ATOM 1586 O O . VAL A 1 201 ? 13.236 -9.697 23.518 1.00 68.44 201 VAL A O 1
ATOM 1589 N N . ASP A 1 202 ? 15.066 -9.940 24.811 1.00 72.19 202 ASP A N 1
ATOM 1590 C CA . ASP A 1 202 ? 14.454 -9.529 26.072 1.00 72.19 202 ASP A CA 1
ATOM 1591 C C . ASP A 1 202 ? 13.791 -8.137 25.992 1.00 72.19 202 ASP A C 1
ATOM 1593 O O . ASP A 1 202 ? 14.302 -7.211 25.354 1.00 72.19 202 ASP A O 1
ATOM 1597 N N . ALA A 1 203 ? 12.636 -7.986 26.647 1.00 69.06 203 ALA A N 1
ATOM 1598 C CA . ALA A 1 203 ? 11.824 -6.771 26.581 1.00 69.06 203 ALA A CA 1
ATOM 1599 C C . ALA A 1 203 ? 12.542 -5.547 27.168 1.00 69.06 203 ALA A C 1
ATOM 1601 O O . ALA A 1 203 ? 12.406 -4.445 26.633 1.00 69.06 203 ALA A O 1
ATOM 1602 N N . LYS A 1 204 ? 13.356 -5.731 28.216 1.00 64.75 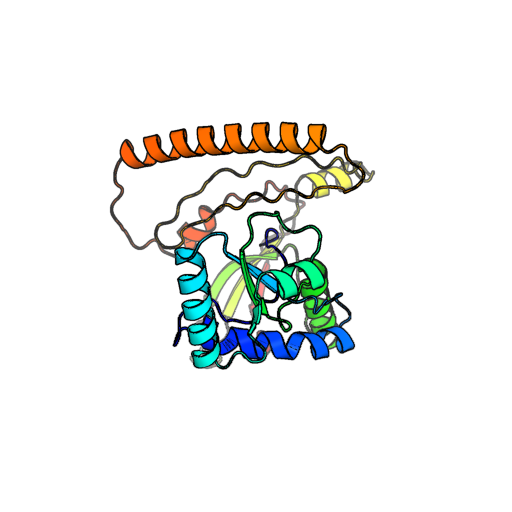204 LYS A N 1
ATOM 1603 C CA . LYS A 1 204 ? 14.134 -4.642 28.815 1.00 64.75 204 LYS A CA 1
ATOM 1604 C C . LYS A 1 204 ? 15.221 -4.171 27.852 1.00 64.75 204 LYS A C 1
ATOM 1606 O O . LYS A 1 204 ? 15.333 -2.976 27.600 1.00 64.75 204 LYS A O 1
ATOM 1611 N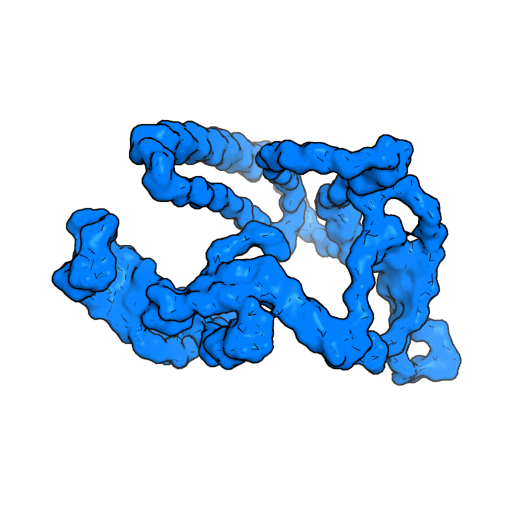 N . ALA A 1 205 ? 15.934 -5.106 27.223 1.00 65.12 205 ALA A N 1
ATOM 1612 C CA . ALA A 1 205 ? 16.936 -4.783 26.205 1.00 65.12 205 ALA A CA 1
ATOM 1613 C C . ALA A 1 205 ? 16.334 -4.031 24.999 1.00 65.12 205 ALA A C 1
ATOM 1615 O O . ALA A 1 205 ? 16.953 -3.097 24.479 1.00 65.12 205 ALA A O 1
ATOM 1616 N N . LYS A 1 206 ? 15.109 -4.385 24.578 1.00 65.38 206 LYS A N 1
ATOM 1617 C CA . LYS A 1 206 ? 14.361 -3.650 23.540 1.00 65.38 206 LYS A CA 1
ATOM 1618 C C . LYS A 1 206 ? 14.049 -2.215 23.974 1.00 65.38 206 LYS A C 1
ATOM 1620 O O . LYS A 1 206 ? 14.318 -1.287 23.213 1.00 65.38 206 LYS A O 1
ATOM 1625 N N . MET A 1 207 ? 13.524 -2.032 25.187 1.00 70.25 207 MET A N 1
ATOM 1626 C CA . MET A 1 207 ? 13.159 -0.712 25.712 1.00 70.25 207 MET A CA 1
ATOM 1627 C C . MET A 1 207 ? 14.381 0.188 25.915 1.00 70.25 207 MET A C 1
ATOM 1629 O O . MET A 1 207 ? 14.359 1.335 25.476 1.00 70.25 207 MET A O 1
ATOM 1633 N N . ASP A 1 208 ? 15.471 -0.329 26.483 1.00 68.56 208 ASP A N 1
ATOM 1634 C CA . ASP A 1 208 ? 16.713 0.430 26.690 1.00 68.56 208 ASP A CA 1
ATOM 1635 C C . ASP A 1 208 ? 17.313 0.900 25.350 1.00 68.56 208 ASP A C 1
ATOM 1637 O O . ASP A 1 208 ? 17.745 2.051 25.203 1.00 68.56 208 ASP A O 1
ATOM 1641 N N . THR A 1 209 ? 17.263 0.035 24.329 1.00 67.25 209 THR A N 1
ATOM 1642 C CA . THR A 1 209 ? 17.693 0.367 22.960 1.00 67.25 209 THR A CA 1
ATOM 1643 C C . THR A 1 209 ? 16.798 1.446 22.342 1.00 67.25 209 THR A C 1
ATOM 1645 O O . THR A 1 209 ? 17.298 2.403 21.744 1.00 67.25 209 THR A O 1
ATOM 1648 N N . LEU A 1 210 ? 15.477 1.334 22.525 1.00 66.19 210 LEU A N 1
ATOM 1649 C CA . LEU A 1 210 ? 14.503 2.308 22.034 1.00 66.19 210 LEU A CA 1
ATOM 1650 C C . LEU A 1 210 ? 14.709 3.688 22.672 1.00 66.19 210 LEU A C 1
ATOM 1652 O O . LEU A 1 210 ? 14.814 4.677 21.946 1.00 66.19 210 LEU A O 1
ATOM 1656 N N . TYR A 1 211 ? 14.833 3.758 24.001 1.00 67.19 211 TYR A N 1
ATOM 1657 C CA . TYR A 1 211 ? 15.077 5.012 24.720 1.00 67.19 211 TYR A CA 1
ATOM 1658 C C . TYR A 1 211 ? 16.364 5.692 24.263 1.00 67.19 211 TYR A C 1
ATOM 1660 O O . TYR A 1 211 ? 16.370 6.899 24.022 1.00 67.19 211 TYR A O 1
ATOM 1668 N N . THR A 1 212 ? 17.436 4.919 24.088 1.00 64.94 212 THR A N 1
ATOM 1669 C CA . THR A 1 212 ? 18.726 5.444 23.628 1.00 64.94 212 THR A CA 1
ATOM 1670 C C . THR A 1 212 ? 18.603 6.082 22.243 1.00 64.94 212 THR A C 1
ATOM 1672 O O . THR A 1 212 ? 19.090 7.189 22.016 1.00 64.94 212 THR A O 1
ATOM 1675 N N . ILE A 1 213 ? 17.905 5.425 21.315 1.00 62.94 213 ILE A N 1
ATOM 1676 C CA . ILE A 1 213 ? 17.736 5.929 19.947 1.00 62.94 213 ILE A CA 1
ATOM 1677 C C . ILE A 1 213 ? 16.811 7.149 19.906 1.00 62.94 213 ILE A C 1
ATOM 1679 O O . ILE A 1 213 ? 17.132 8.119 19.220 1.00 62.94 213 ILE A O 1
ATOM 1683 N N . VAL A 1 214 ? 15.703 7.146 20.656 1.00 64.38 214 VAL A N 1
ATOM 1684 C CA . VAL A 1 214 ? 14.803 8.309 20.757 1.00 64.38 214 VAL A CA 1
ATOM 1685 C C . VAL A 1 214 ? 15.539 9.510 21.352 1.00 64.38 214 VAL A C 1
ATOM 1687 O O . VAL A 1 214 ? 15.432 10.611 20.817 1.00 64.38 214 VAL A O 1
ATOM 1690 N N . ALA A 1 215 ? 16.347 9.308 22.397 1.00 60.47 215 ALA A N 1
ATOM 1691 C CA . ALA A 1 215 ? 17.162 10.370 22.985 1.00 60.47 215 ALA A CA 1
ATOM 1692 C C . ALA A 1 215 ? 18.146 10.973 21.964 1.00 60.47 215 ALA A C 1
ATOM 1694 O O . ALA A 1 215 ? 18.248 12.197 21.852 1.00 60.47 215 ALA A O 1
ATOM 1695 N N . LEU A 1 216 ? 18.814 10.131 21.167 1.00 61.66 216 LEU A N 1
ATOM 1696 C CA . LEU A 1 216 ? 19.714 10.574 20.096 1.00 61.66 216 LEU A CA 1
ATOM 1697 C C . LEU A 1 216 ? 18.968 11.300 18.964 1.00 61.66 216 LEU A C 1
ATOM 1699 O O . LEU A 1 216 ? 19.444 12.327 18.478 1.00 61.66 216 LEU A O 1
ATOM 1703 N N . ALA A 1 217 ? 17.790 10.809 18.568 1.00 57.56 217 ALA A N 1
ATOM 1704 C CA . ALA A 1 217 ? 16.961 11.434 17.540 1.00 57.56 217 ALA A CA 1
ATOM 1705 C C . ALA A 1 217 ? 16.458 12.816 17.983 1.00 57.56 217 ALA A C 1
ATOM 1707 O O . ALA A 1 217 ? 16.579 13.776 17.224 1.00 57.56 217 ALA A O 1
ATOM 1708 N N . CYS A 1 218 ? 15.971 12.948 19.221 1.00 59.19 218 CYS A N 1
ATOM 1709 C CA . CYS A 1 218 ? 15.540 14.224 19.798 1.00 59.19 218 CYS A CA 1
ATOM 1710 C C . CYS A 1 218 ? 16.697 15.231 19.908 1.00 59.19 218 CYS A C 1
ATOM 1712 O O . CYS A 1 218 ? 16.523 16.401 19.562 1.00 59.19 218 CYS A O 1
ATOM 1714 N N . ALA A 1 219 ? 17.889 14.786 20.322 1.00 58.88 219 ALA A N 1
ATOM 1715 C CA . ALA A 1 219 ? 19.080 15.637 20.372 1.00 58.88 219 ALA A CA 1
ATOM 1716 C C . ALA A 1 219 ? 19.500 16.124 18.971 1.00 58.88 219 ALA A C 1
ATOM 1718 O O . ALA A 1 219 ? 19.790 17.309 18.782 1.00 58.88 219 ALA A O 1
ATOM 1719 N N . GLY A 1 220 ? 19.461 15.236 17.972 1.00 55.75 220 GLY A N 1
ATOM 1720 C CA . GLY A 1 220 ? 19.719 15.584 16.574 1.00 55.75 220 GLY A CA 1
ATOM 1721 C C . GLY A 1 220 ? 18.688 16.563 16.004 1.00 55.75 220 GLY A C 1
ATOM 1722 O O . GLY A 1 220 ? 19.056 17.531 15.338 1.00 55.75 220 GLY A O 1
ATOM 1723 N N . PHE A 1 221 ? 17.403 16.369 16.317 1.00 48.59 221 PHE A N 1
ATOM 1724 C CA . PHE A 1 221 ? 16.325 17.260 15.880 1.00 48.59 221 PHE A CA 1
ATOM 1725 C C . PHE A 1 221 ? 16.450 18.657 16.498 1.00 48.59 221 PHE A C 1
ATOM 1727 O O . PHE A 1 221 ? 16.267 19.650 15.797 1.00 48.59 221 PHE A O 1
ATOM 1734 N N . GLY A 1 222 ? 16.837 18.751 17.776 1.00 49.09 222 GLY A N 1
ATOM 1735 C CA . GLY A 1 222 ? 17.123 20.027 18.439 1.00 49.09 222 GLY A CA 1
ATOM 1736 C C . GLY A 1 222 ? 18.279 20.794 17.785 1.00 49.09 222 GLY A C 1
ATOM 1737 O O . GLY A 1 222 ? 18.183 22.005 17.579 1.00 49.09 222 GLY A O 1
ATOM 1738 N N . ALA A 1 223 ? 19.341 20.093 17.376 1.00 53.47 223 ALA A N 1
ATOM 1739 C CA . ALA A 1 223 ? 20.465 20.698 16.661 1.00 53.47 223 ALA A CA 1
ATOM 1740 C C . ALA A 1 223 ? 20.067 21.207 15.261 1.00 53.47 223 ALA A C 1
ATOM 1742 O O . ALA A 1 223 ? 20.427 22.324 14.884 1.00 53.47 223 ALA A O 1
ATOM 1743 N N . VAL A 1 224 ? 19.273 20.431 14.512 1.00 47.03 224 VAL A N 1
ATOM 1744 C CA . VAL A 1 224 ? 18.761 20.827 13.186 1.00 47.03 224 VAL A CA 1
ATOM 1745 C C . VAL A 1 224 ? 17.770 21.988 13.293 1.00 47.03 224 VAL A C 1
ATOM 1747 O O . VAL A 1 224 ? 17.850 22.929 12.506 1.00 47.03 224 VAL A O 1
ATOM 1750 N N . TYR A 1 225 ? 16.877 21.973 14.285 1.00 47.47 225 TYR A N 1
ATOM 1751 C CA . TYR A 1 225 ? 15.927 23.058 14.542 1.00 47.47 225 TYR A CA 1
ATOM 1752 C C . TYR A 1 225 ? 16.642 24.380 14.856 1.00 47.47 225 TYR A C 1
ATOM 1754 O O . TYR A 1 225 ? 16.306 25.420 14.286 1.00 47.47 225 TYR A O 1
ATOM 1762 N N . ASN A 1 226 ? 17.683 24.339 15.693 1.00 51.12 226 ASN A N 1
ATOM 1763 C CA . ASN A 1 226 ? 18.514 25.510 15.969 1.00 51.12 226 ASN A CA 1
ATOM 1764 C C . ASN A 1 226 ? 19.267 25.983 14.719 1.00 51.12 226 ASN A C 1
ATOM 1766 O O . ASN A 1 226 ? 19.307 27.182 14.458 1.00 51.12 226 ASN A O 1
ATOM 1770 N N . TYR A 1 227 ? 19.806 25.077 13.900 1.00 49.69 227 TYR A N 1
ATOM 1771 C CA . TYR A 1 227 ? 20.492 25.447 12.660 1.00 49.69 227 TYR A CA 1
ATOM 1772 C C . TYR A 1 227 ? 19.550 26.092 11.627 1.00 49.69 227 TYR A C 1
ATOM 1774 O O . TYR A 1 227 ? 19.899 27.107 11.030 1.00 49.69 227 TYR A O 1
ATOM 1782 N N . LEU A 1 228 ? 18.334 25.565 11.456 1.00 47.75 228 LEU A N 1
ATOM 1783 C CA . LEU A 1 228 ? 17.335 26.113 10.528 1.00 47.75 228 LEU A CA 1
ATOM 1784 C C . LEU A 1 228 ? 16.809 27.490 10.961 1.00 47.75 228 LEU A C 1
ATOM 1786 O O . LEU A 1 228 ? 16.505 28.318 10.103 1.00 47.75 228 LEU A O 1
ATOM 1790 N N . ASN A 1 229 ? 16.734 27.753 12.269 1.00 51.12 229 ASN A N 1
ATOM 1791 C CA . ASN A 1 229 ? 16.292 29.046 12.800 1.00 51.12 229 ASN A CA 1
ATOM 1792 C C . ASN A 1 229 ? 17.421 30.083 12.952 1.00 51.12 229 ASN A C 1
ATOM 1794 O O . ASN A 1 229 ? 17.128 31.274 13.032 1.00 51.12 229 ASN A O 1
ATOM 1798 N N . SER A 1 230 ? 18.689 29.653 12.960 1.00 48.00 230 SER A N 1
ATOM 1799 C CA . SER A 1 230 ? 19.866 30.533 13.114 1.00 48.00 230 SER A CA 1
ATOM 1800 C C . SER A 1 230 ? 20.673 30.722 11.821 1.00 48.00 230 SER A C 1
ATOM 1802 O O . SER A 1 230 ? 21.548 31.584 11.764 1.00 48.00 230 SER A O 1
ATOM 1804 N N . GLY A 1 231 ? 20.437 29.895 10.799 1.00 43.69 231 GLY A N 1
ATOM 1805 C CA . GLY A 1 231 ? 21.203 29.871 9.552 1.00 43.69 231 GLY A CA 1
ATOM 1806 C C . GLY A 1 231 ? 20.765 30.924 8.520 1.00 43.69 231 GLY A C 1
ATOM 1807 O O . GLY A 1 231 ? 19.636 31.421 8.562 1.00 43.69 231 GLY A O 1
ATOM 1808 N N . PRO A 1 232 ? 21.639 31.281 7.560 1.00 38.59 232 PRO A N 1
ATOM 1809 C CA . PRO A 1 232 ? 21.337 32.283 6.540 1.00 38.59 232 PRO A CA 1
ATOM 1810 C C . PRO A 1 232 ? 20.199 31.825 5.612 1.00 38.59 232 PRO A C 1
ATOM 1812 O O . PRO A 1 232 ? 20.233 30.732 5.047 1.00 38.59 232 PRO A O 1
ATOM 1815 N N . LYS A 1 233 ? 19.188 32.685 5.418 1.00 39.00 233 LYS A N 1
ATOM 1816 C CA . LYS A 1 233 ? 18.060 32.435 4.505 1.00 39.00 233 LYS A CA 1
ATOM 1817 C C . LYS A 1 233 ? 18.519 32.578 3.049 1.00 39.00 233 LYS A C 1
ATOM 1819 O O . LYS A 1 233 ? 18.772 33.688 2.588 1.00 39.00 233 LYS A O 1
ATOM 1824 N N . ILE A 1 234 ? 18.617 31.466 2.322 1.00 40.12 234 ILE A N 1
ATOM 1825 C CA . ILE A 1 234 ? 19.011 31.449 0.905 1.00 40.12 234 ILE A CA 1
ATOM 1826 C C . ILE A 1 234 ? 17.771 31.670 0.027 1.00 40.12 234 ILE A C 1
ATOM 1828 O O . ILE A 1 234 ? 16.772 30.962 0.153 1.00 40.12 234 ILE A O 1
ATOM 1832 N N . ALA A 1 235 ? 17.830 32.667 -0.858 1.00 34.56 235 ALA A N 1
ATOM 1833 C CA . ALA A 1 235 ? 16.758 32.992 -1.794 1.00 34.56 235 ALA A CA 1
ATOM 1834 C C . ALA A 1 235 ? 16.548 31.879 -2.839 1.00 34.56 235 ALA A C 1
ATOM 1836 O O . ALA A 1 235 ? 17.498 31.319 -3.382 1.00 34.56 235 ALA A O 1
ATOM 1837 N N . SER A 1 236 ? 15.279 31.587 -3.132 1.00 35.06 236 SER A N 1
ATOM 1838 C CA . SER A 1 236 ? 14.827 30.605 -4.123 1.00 35.06 236 SER A CA 1
ATOM 1839 C C . SER A 1 236 ? 15.259 31.003 -5.543 1.00 35.06 236 SER A C 1
ATOM 1841 O O . SER A 1 236 ? 14.604 31.828 -6.184 1.00 35.06 236 SER A O 1
ATOM 1843 N N . SER A 1 237 ? 16.309 30.374 -6.070 1.00 39.34 237 SER A N 1
ATOM 1844 C CA . SER A 1 237 ? 16.615 30.359 -7.504 1.00 39.34 237 SER A CA 1
ATOM 1845 C C . SER A 1 237 ? 16.341 28.969 -8.089 1.00 39.34 237 SER A C 1
ATOM 1847 O O . SER A 1 237 ? 16.590 27.945 -7.453 1.00 39.34 237 SER A O 1
ATOM 1849 N N . LYS A 1 238 ? 15.768 28.927 -9.300 1.00 37.66 238 LYS A N 1
ATOM 1850 C CA . LYS A 1 238 ? 15.540 27.686 -10.053 1.00 37.66 238 LYS A CA 1
ATOM 1851 C C . LYS A 1 238 ? 16.895 27.140 -10.497 1.00 37.66 238 LYS A C 1
ATOM 1853 O O . LYS A 1 238 ? 17.557 27.754 -11.328 1.00 37.66 238 LYS A O 1
ATOM 1858 N N . ILE A 1 239 ? 17.299 26.013 -9.923 1.00 42.28 239 ILE A N 1
ATOM 1859 C CA . ILE A 1 239 ? 18.561 25.347 -10.238 1.00 42.28 239 ILE A CA 1
ATOM 1860 C C . ILE A 1 239 ? 18.337 24.428 -11.455 1.00 42.28 239 ILE A C 1
ATOM 1862 O O . ILE A 1 239 ? 17.384 23.644 -11.436 1.00 42.28 239 ILE A O 1
ATOM 1866 N N . PRO A 1 240 ? 19.153 24.525 -12.520 1.00 40.88 240 PRO A N 1
ATOM 1867 C CA . PRO A 1 240 ? 19.068 23.620 -13.664 1.00 40.88 240 PRO A CA 1
ATOM 1868 C C . PRO A 1 240 ? 19.429 22.169 -13.274 1.00 40.88 240 PRO A C 1
ATOM 1870 O O . PRO A 1 240 ? 20.100 21.913 -12.276 1.00 40.88 240 PRO A O 1
ATOM 1873 N N . PHE A 1 241 ? 18.886 21.197 -14.015 1.00 36.84 241 PHE A N 1
ATOM 1874 C CA . PHE A 1 241 ? 18.889 19.766 -13.662 1.00 36.84 241 PHE A CA 1
ATOM 1875 C C . PHE A 1 241 ? 20.297 19.164 -13.492 1.00 36.84 241 PHE A C 1
ATOM 1877 O O . PHE A 1 241 ? 20.507 18.308 -12.638 1.00 36.84 241 PHE A O 1
ATOM 1884 N N . ASP A 1 242 ? 21.269 19.653 -14.254 1.00 39.91 242 ASP A N 1
ATOM 1885 C CA . ASP A 1 242 ? 22.690 19.304 -14.162 1.00 39.91 242 ASP A CA 1
ATOM 1886 C C . ASP A 1 242 ? 23.280 19.581 -12.768 1.00 39.91 242 ASP A C 1
ATOM 1888 O O . ASP A 1 242 ? 23.959 18.731 -12.192 1.00 39.91 242 ASP A O 1
ATOM 1892 N N . GLN A 1 243 ? 22.929 20.715 -12.163 1.00 39.81 243 GLN A N 1
ATOM 1893 C CA . GLN A 1 243 ? 23.378 21.085 -10.817 1.00 39.81 243 GLN A CA 1
ATOM 1894 C C . GLN A 1 243 ? 22.654 20.328 -9.688 1.00 39.81 243 GLN A C 1
ATOM 1896 O O . GLN A 1 243 ? 23.129 20.319 -8.551 1.00 39.81 243 GLN A O 1
ATOM 1901 N N . LEU A 1 244 ? 21.509 19.692 -9.968 1.00 36.66 244 LEU A N 1
ATOM 1902 C CA . LEU A 1 244 ? 20.812 18.805 -9.023 1.00 36.66 244 LEU A CA 1
ATOM 1903 C C . LEU A 1 244 ? 21.494 17.433 -8.929 1.00 36.66 244 LEU A C 1
ATOM 1905 O O . LEU A 1 244 ? 21.577 16.871 -7.837 1.00 36.66 244 LEU A O 1
ATOM 1909 N N . VAL A 1 245 ? 22.016 16.925 -10.049 1.00 39.59 245 VAL A N 1
ATOM 1910 C CA . VAL A 1 245 ? 22.713 15.629 -10.127 1.00 39.59 245 VAL A CA 1
ATOM 1911 C C . VAL A 1 245 ? 24.053 15.663 -9.384 1.00 39.59 245 VAL A C 1
ATOM 1913 O O . VAL A 1 245 ? 24.407 14.697 -8.714 1.00 39.59 245 VAL A O 1
ATOM 1916 N N . GLU A 1 246 ? 24.778 16.786 -9.412 1.00 38.66 246 GLU A N 1
ATOM 1917 C CA . GLU A 1 246 ? 26.057 16.926 -8.692 1.00 38.66 246 GLU A CA 1
ATOM 1918 C C . GLU A 1 246 ? 25.927 16.989 -7.162 1.00 38.66 246 GLU A C 1
ATOM 1920 O O . GLU A 1 246 ? 26.903 16.744 -6.456 1.00 38.66 246 GLU A O 1
ATOM 1925 N N . ARG A 1 247 ? 24.740 17.316 -6.634 1.00 37.53 247 ARG A N 1
ATOM 1926 C CA . ARG A 1 247 ? 24.518 17.567 -5.197 1.00 37.53 247 ARG A CA 1
ATOM 1927 C C . ARG A 1 247 ? 24.000 16.364 -4.413 1.00 37.53 247 ARG A C 1
ATOM 1929 O O . ARG A 1 247 ? 23.908 16.441 -3.188 1.00 37.53 247 ARG A O 1
ATOM 1936 N N . VAL A 1 248 ? 23.661 15.266 -5.085 1.00 37.88 248 VAL A N 1
ATOM 1937 C CA . VAL A 1 248 ? 23.405 13.990 -4.410 1.00 37.88 248 VAL A CA 1
ATOM 1938 C C . VAL A 1 248 ? 24.770 13.393 -4.064 1.00 37.88 248 VAL A C 1
ATOM 1940 O O . VAL A 1 248 ? 25.570 13.209 -4.984 1.00 37.88 248 VAL A O 1
ATOM 1943 N N . PRO A 1 249 ? 25.079 13.115 -2.780 1.00 41.34 249 PRO A N 1
ATOM 1944 C CA . PRO A 1 249 ? 26.353 12.510 -2.413 1.00 41.34 249 PRO A CA 1
ATOM 1945 C C . PRO A 1 249 ? 26.549 11.236 -3.233 1.00 41.34 249 PRO A C 1
ATOM 1947 O O . PRO A 1 249 ? 25.743 10.303 -3.166 1.00 41.34 249 PRO A O 1
ATOM 1950 N N . ARG A 1 250 ? 27.588 11.246 -4.072 1.00 46.69 250 ARG A N 1
ATOM 1951 C CA . ARG A 1 250 ? 27.927 10.107 -4.918 1.00 46.69 250 ARG A CA 1
ATOM 1952 C C . ARG A 1 250 ? 28.377 8.971 -4.001 1.00 46.69 250 ARG A C 1
ATOM 1954 O O . ARG A 1 250 ? 29.183 9.227 -3.108 1.00 46.69 250 ARG A O 1
ATOM 1961 N N . PRO A 1 251 ? 27.881 7.740 -4.180 1.00 47.97 251 PRO A N 1
ATOM 1962 C CA . PRO A 1 251 ? 28.479 6.603 -3.500 1.00 47.97 251 PRO A CA 1
ATOM 1963 C C . PRO A 1 251 ? 29.963 6.513 -3.897 1.00 47.97 251 PRO A C 1
ATOM 1965 O O . PRO A 1 251 ? 30.290 6.556 -5.085 1.00 47.97 251 PRO A O 1
ATOM 1968 N N . GLU A 1 252 ? 30.850 6.453 -2.901 1.00 46.53 252 GLU A N 1
ATOM 1969 C CA . GLU A 1 252 ? 32.302 6.347 -3.091 1.00 46.53 252 GLU A CA 1
ATOM 1970 C C . GLU A 1 252 ? 32.609 5.077 -3.913 1.00 46.53 252 GLU A C 1
ATOM 1972 O O . GLU A 1 252 ? 32.158 3.972 -3.593 1.00 46.53 252 GLU A O 1
ATOM 1977 N N . GLY A 1 253 ? 33.261 5.248 -5.065 1.00 48.38 253 GLY A N 1
ATOM 1978 C CA . GLY A 1 253 ? 33.451 4.192 -6.058 1.00 48.38 253 GLY A CA 1
ATOM 1979 C C . GLY A 1 253 ? 34.654 4.454 -6.955 1.00 48.38 253 GLY A C 1
ATOM 1980 O O . GLY A 1 253 ? 34.798 5.555 -7.488 1.00 48.38 253 GLY A O 1
ATOM 1981 N N . GLY A 1 254 ? 35.514 3.444 -7.098 1.00 45.06 254 GLY A N 1
ATOM 1982 C CA . GLY A 1 254 ? 36.755 3.489 -7.872 1.00 45.06 254 GLY A CA 1
ATOM 1983 C C . GLY A 1 254 ? 36.581 2.962 -9.297 1.00 45.06 254 GLY A C 1
ATOM 1984 O O . GLY A 1 254 ? 35.850 2.008 -9.537 1.00 45.06 254 GLY A O 1
ATOM 1985 N N . ASP A 1 255 ? 37.272 3.586 -10.249 1.00 49.31 255 ASP A N 1
ATOM 1986 C CA . ASP A 1 255 ? 37.264 3.220 -11.668 1.00 49.31 255 ASP A CA 1
ATOM 1987 C C . ASP A 1 255 ? 38.160 1.989 -11.925 1.00 49.31 255 ASP A C 1
ATOM 1989 O O . ASP A 1 255 ? 39.311 1.933 -11.482 1.00 49.31 255 ASP A O 1
ATOM 1993 N N . ASN A 1 256 ? 37.646 1.009 -12.671 1.00 45.56 256 ASN A N 1
ATOM 1994 C CA . ASN A 1 256 ? 38.439 -0.037 -13.326 1.00 45.56 256 ASN A CA 1
ATOM 1995 C C . ASN A 1 256 ? 38.216 0.100 -14.841 1.00 45.56 256 ASN A C 1
ATOM 1997 O O . ASN A 1 256 ? 37.694 -0.793 -15.499 1.00 45.56 256 ASN A O 1
ATOM 2001 N N . SER A 1 257 ? 38.573 1.274 -15.364 1.00 49.53 257 SER A N 1
ATOM 2002 C CA . SER A 1 257 ? 38.744 1.617 -16.778 1.00 49.53 257 SER A CA 1
ATOM 2003 C C . SER A 1 257 ? 37.675 1.085 -17.746 1.00 49.53 257 SER A C 1
ATOM 2005 O O . SER A 1 257 ? 37.790 -0.014 -18.291 1.00 49.53 257 SER A O 1
ATOM 2007 N N . GLY A 1 258 ? 36.708 1.933 -18.094 1.00 39.47 258 GLY A N 1
ATOM 2008 C CA . GLY A 1 258 ? 35.944 1.794 -19.334 1.00 39.47 258 GLY A CA 1
ATOM 2009 C C . GLY A 1 258 ? 35.500 3.167 -19.813 1.00 39.47 258 GLY A C 1
ATOM 2010 O O . GLY A 1 258 ? 34.605 3.755 -19.213 1.00 39.47 258 GLY A O 1
ATOM 2011 N N . GLY A 1 259 ? 36.163 3.693 -20.849 1.00 42.66 259 GLY A N 1
ATOM 2012 C CA . GLY A 1 259 ? 35.922 5.035 -21.384 1.00 42.66 259 GLY A CA 1
ATOM 2013 C C . GLY A 1 259 ? 34.439 5.332 -21.626 1.00 42.66 259 GLY A C 1
ATOM 2014 O O . GLY A 1 259 ? 33.653 4.433 -21.925 1.00 42.66 259 GLY A O 1
ATOM 2015 N N . GLY A 1 260 ? 34.062 6.606 -21.473 1.00 42.53 260 GLY A N 1
ATOM 2016 C CA . GLY A 1 260 ? 32.689 7.065 -21.670 1.00 42.53 260 GLY A CA 1
ATOM 2017 C C . GLY A 1 260 ? 32.149 6.606 -23.023 1.00 42.53 260 GLY A C 1
ATOM 2018 O O . GLY A 1 260 ? 32.675 6.986 -24.066 1.00 42.53 260 GLY A O 1
ATOM 2019 N N . ALA A 1 261 ? 31.116 5.771 -22.995 1.00 50.59 261 ALA A N 1
ATOM 2020 C CA . ALA A 1 261 ? 30.439 5.295 -24.189 1.00 50.59 261 ALA A CA 1
ATOM 2021 C C . ALA A 1 261 ? 29.163 6.123 -24.384 1.00 50.59 261 ALA A C 1
ATOM 2023 O O . ALA A 1 261 ? 28.353 6.249 -23.462 1.00 50.59 261 ALA A O 1
ATOM 2024 N N . SER A 1 262 ? 28.981 6.691 -25.578 1.00 49.97 262 SER A N 1
ATOM 2025 C CA . SER A 1 262 ? 27.693 7.246 -26.007 1.00 49.97 262 SER A CA 1
ATOM 2026 C C . SER A 1 262 ? 26.949 6.176 -26.808 1.00 49.97 262 SER A C 1
ATOM 2028 O O . SER A 1 262 ? 27.551 5.448 -27.603 1.00 49.97 262 SER A O 1
ATOM 2030 N N . LYS A 1 263 ? 25.642 6.042 -26.565 1.00 56.50 263 LYS A N 1
ATOM 2031 C CA . LYS A 1 263 ? 24.754 5.205 -27.381 1.00 56.50 263 LYS A CA 1
ATOM 2032 C C . LYS A 1 263 ? 23.591 6.068 -27.860 1.00 56.50 263 LYS A C 1
ATOM 2034 O O . LYS A 1 263 ? 22.982 6.791 -27.070 1.00 56.50 263 LYS A O 1
ATOM 2039 N N . LYS A 1 264 ? 23.278 5.982 -29.153 1.00 51.72 264 LYS A N 1
ATOM 2040 C CA . LYS A 1 264 ? 22.026 6.515 -29.699 1.00 51.72 264 LYS A CA 1
ATOM 2041 C C . LYS A 1 264 ? 20.909 5.536 -29.378 1.00 51.72 264 LYS A C 1
ATOM 2043 O O . LYS A 1 264 ? 21.076 4.341 -29.611 1.00 51.72 264 LYS A O 1
ATOM 2048 N N . VAL A 1 265 ? 19.821 6.049 -28.823 1.00 56.41 265 VAL A N 1
ATOM 2049 C CA . VAL A 1 265 ? 18.633 5.274 -28.474 1.00 56.41 265 VAL A CA 1
ATOM 2050 C C . VAL A 1 265 ? 17.424 6.012 -29.041 1.00 56.41 265 VAL A C 1
ATOM 2052 O O . VAL A 1 265 ? 17.255 7.218 -28.829 1.00 56.41 265 VAL A O 1
ATOM 2055 N N . SER A 1 266 ? 16.611 5.310 -29.818 1.00 48.12 266 SER A N 1
ATOM 2056 C CA . SER A 1 266 ? 15.335 5.833 -30.310 1.00 48.12 266 SER A CA 1
ATOM 2057 C C . SER A 1 266 ? 14.255 5.751 -29.223 1.00 48.12 266 SER A C 1
ATOM 2059 O O . SER A 1 266 ? 14.373 4.983 -28.273 1.00 48.12 266 SER A O 1
ATOM 2061 N N . VAL A 1 267 ? 13.187 6.544 -29.341 1.00 46.59 267 VAL A N 1
ATOM 2062 C CA . VAL A 1 267 ? 12.055 6.483 -28.390 1.00 46.59 267 VAL A CA 1
ATOM 2063 C C . VAL A 1 267 ? 11.353 5.123 -28.442 1.00 46.59 267 VAL A C 1
ATOM 2065 O O . VAL A 1 267 ? 10.885 4.648 -27.416 1.00 46.59 267 VAL A O 1
ATOM 2068 N N . GLU A 1 268 ? 11.344 4.476 -29.607 1.00 41.16 268 GLU A N 1
ATOM 2069 C CA . GLU A 1 268 ? 10.807 3.123 -29.804 1.00 41.16 268 GLU A CA 1
ATOM 2070 C C . GLU A 1 268 ? 11.641 2.040 -29.099 1.00 41.16 268 GLU A C 1
ATOM 2072 O O . GLU A 1 268 ? 11.108 0.996 -28.764 1.00 41.16 268 GLU A O 1
ATOM 2077 N N . GLU A 1 269 ? 12.925 2.285 -28.822 1.00 44.44 269 GLU A N 1
ATOM 2078 C CA . GLU A 1 269 ? 13.777 1.378 -28.034 1.00 44.44 269 GLU A CA 1
ATOM 2079 C C . GLU A 1 269 ? 13.703 1.644 -26.517 1.00 44.44 269 GLU A C 1
ATOM 2081 O O . GLU A 1 269 ? 14.279 0.889 -25.732 1.00 44.44 269 GLU A O 1
ATOM 2086 N N . MET A 1 270 ? 13.058 2.738 -26.091 1.00 39.69 270 MET A N 1
ATOM 2087 C CA . MET A 1 270 ? 12.874 3.090 -24.674 1.00 39.69 270 MET A CA 1
ATOM 2088 C C . MET A 1 270 ? 11.533 2.628 -24.089 1.00 39.69 270 MET A C 1
ATOM 2090 O O . MET A 1 270 ? 11.413 2.580 -22.862 1.00 39.69 270 MET A O 1
ATOM 2094 N N . LEU A 1 271 ? 10.535 2.382 -24.943 1.00 30.09 271 LEU A N 1
ATOM 2095 C CA . LEU A 1 271 ? 9.159 2.011 -24.593 1.00 30.09 271 LEU A CA 1
ATOM 2096 C C . LEU A 1 271 ? 8.923 0.521 -24.833 1.00 30.09 271 LEU A C 1
ATOM 2098 O O . LEU A 1 271 ? 8.192 -0.066 -24.007 1.00 30.09 271 LEU A O 1
#

InterPro domains:
  IPR006076 FAD dependent oxidoreductase [PF01266] (1-141)
  IPR036188 FAD/NAD(P)-binding domain superfamily [G3DSA:3.50.50.60] (3-141)
  IPR036188 FAD/NAD(P)-binding domain superfamily [SSF51905] (2-140)
  IPR052745 Glycerol 3-phosphate Oxidase/Oxidoreductase [PTHR42720] (1-140)